Protein AF-A0A346XSB5-F1 (afdb_monomer_lite)

Radius of gyration: 17.74 Å; chains: 1; bounding box: 43×58×44 Å

Structure (mmCIF, N/CA/C/O backbone):
data_AF-A0A346XSB5-F1
#
_entry.id   AF-A0A346XSB5-F1
#
loop_
_atom_site.group_PDB
_atom_site.id
_atom_site.type_symbol
_atom_site.label_atom_id
_atom_site.label_alt_id
_atom_site.label_comp_id
_atom_site.label_asym_id
_atom_site.label_entity_id
_atom_site.label_seq_id
_atom_site.pdbx_PDB_ins_code
_atom_site.Cartn_x
_atom_site.Cartn_y
_atom_site.Cartn_z
_atom_site.occupancy
_atom_site.B_iso_or_equiv
_atom_site.auth_seq_id
_atom_site.auth_comp_id
_atom_site.auth_asym_id
_atom_site.auth_atom_id
_atom_site.pdbx_PDB_model_num
ATOM 1 N N . MET A 1 1 ? 16.378 45.466 -17.082 1.00 43.69 1 MET A N 1
ATOM 2 C CA . MET A 1 1 ? 16.020 44.170 -16.471 1.00 43.69 1 MET A CA 1
ATOM 3 C C . MET A 1 1 ? 14.585 43.861 -16.856 1.00 43.69 1 MET A C 1
ATOM 5 O O . MET A 1 1 ? 13.733 44.649 -16.467 1.00 43.69 1 MET A O 1
ATOM 9 N N . PRO A 1 2 ? 14.297 42.814 -17.643 1.00 36.00 2 PRO A N 1
ATOM 10 C CA . PRO A 1 2 ? 12.939 42.324 -17.784 1.00 36.00 2 PRO A CA 1
ATOM 11 C C . PRO A 1 2 ? 12.677 41.175 -16.807 1.00 36.00 2 PRO A C 1
ATOM 13 O O . PRO A 1 2 ? 13.535 40.325 -16.565 1.00 36.00 2 PRO A O 1
ATOM 16 N N . SER A 1 3 ? 11.483 41.234 -16.231 1.00 35.50 3 SER A N 1
ATOM 17 C CA . SER A 1 3 ? 10.928 40.331 -15.237 1.00 35.50 3 SER A CA 1
ATOM 18 C C . SER A 1 3 ? 10.610 38.940 -15.785 1.00 35.50 3 SER A C 1
ATOM 20 O O . SER A 1 3 ? 10.375 38.732 -16.971 1.00 35.50 3 SER A O 1
ATOM 22 N N . THR A 1 4 ? 10.592 38.020 -14.832 1.00 45.31 4 THR A N 1
ATOM 23 C CA . THR A 1 4 ? 10.157 36.626 -14.811 1.00 45.31 4 THR A CA 1
ATOM 24 C C . THR A 1 4 ? 8.890 36.330 -15.622 1.00 45.31 4 THR A C 1
ATOM 26 O O . THR A 1 4 ? 7.831 36.884 -15.342 1.00 45.31 4 THR A O 1
ATOM 29 N N . GLN A 1 5 ? 8.971 35.339 -16.510 1.00 35.00 5 GLN A N 1
ATOM 30 C CA . GLN A 1 5 ? 7.837 34.488 -16.873 1.00 35.00 5 GLN A CA 1
ATOM 31 C C . GLN A 1 5 ? 8.358 33.059 -17.091 1.00 35.00 5 GLN A C 1
ATOM 33 O O . GLN A 1 5 ? 9.099 32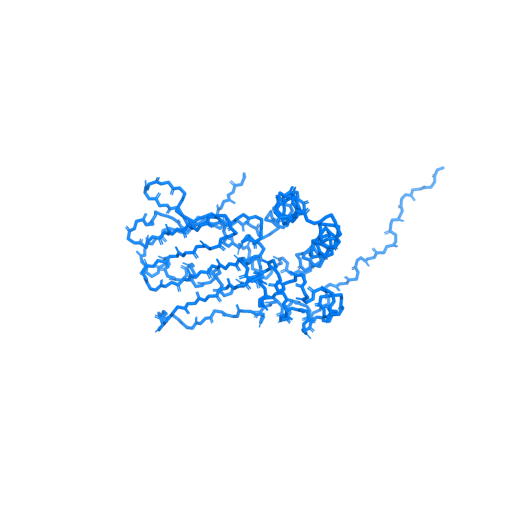.824 -18.046 1.00 35.00 5 GLN A O 1
ATOM 38 N N . PRO A 1 6 ? 8.045 32.088 -16.214 1.00 37.38 6 PRO A N 1
ATOM 39 C CA . PRO A 1 6 ? 8.121 30.690 -16.591 1.00 37.38 6 PRO A CA 1
ATOM 40 C C . PRO A 1 6 ? 6.862 30.368 -17.402 1.00 37.38 6 PRO A C 1
ATOM 42 O O . PRO A 1 6 ? 5.829 29.992 -16.852 1.00 37.38 6 PRO A O 1
ATOM 45 N N . ASP A 1 7 ? 6.943 30.546 -18.719 1.00 39.91 7 ASP A N 1
ATOM 46 C CA . ASP A 1 7 ? 5.946 30.012 -19.643 1.00 39.91 7 ASP A CA 1
ATOM 47 C C . ASP A 1 7 ? 6.124 28.497 -19.736 1.00 39.91 7 ASP A C 1
ATOM 49 O O . ASP A 1 7 ? 6.935 27.986 -20.507 1.00 39.91 7 ASP A O 1
ATOM 53 N N . SER A 1 8 ? 5.370 27.776 -18.914 1.00 34.22 8 SER A N 1
ATOM 54 C CA . SER A 1 8 ? 4.697 26.532 -19.294 1.00 34.22 8 SER A CA 1
ATOM 55 C C . SER A 1 8 ? 3.727 26.158 -18.173 1.00 34.22 8 SER A C 1
ATOM 57 O O . SER A 1 8 ? 4.185 25.893 -17.058 1.00 34.22 8 SER A O 1
ATOM 59 N N . PRO A 1 9 ? 2.405 26.098 -18.415 1.00 35.88 9 PRO A N 1
ATOM 60 C CA . PRO A 1 9 ? 1.552 25.331 -17.529 1.00 35.88 9 PRO A CA 1
ATOM 61 C C . PRO A 1 9 ? 2.055 23.889 -17.594 1.00 35.88 9 PRO A C 1
ATOM 63 O O . PRO A 1 9 ? 2.141 23.308 -18.677 1.00 35.88 9 PRO A O 1
ATOM 66 N N . LEU A 1 10 ? 2.445 23.342 -16.439 1.00 37.09 10 LEU A N 1
ATOM 67 C CA . LEU A 1 10 ? 2.568 21.901 -16.250 1.00 37.09 10 LEU A CA 1
ATOM 68 C C . LEU A 1 10 ? 1.327 21.280 -16.891 1.00 37.09 10 LEU A C 1
ATOM 70 O O . LEU A 1 10 ? 0.207 21.623 -16.504 1.00 37.09 10 LEU A O 1
ATOM 74 N N . THR A 1 11 ? 1.528 20.477 -17.935 1.00 36.75 11 THR A N 1
ATOM 75 C CA . THR A 1 11 ? 0.464 19.740 -18.614 1.00 36.75 11 THR A CA 1
ATOM 76 C C . THR A 1 11 ? -0.461 19.162 -17.544 1.00 36.75 11 THR A C 1
ATOM 78 O O . THR A 1 11 ? 0.058 18.570 -16.592 1.00 36.75 11 THR A O 1
ATOM 81 N N . PRO A 1 12 ? -1.789 19.372 -17.620 1.00 37.59 12 PRO A N 1
ATOM 82 C CA . PRO A 1 12 ? -2.680 18.861 -16.594 1.00 37.59 12 PRO A CA 1
ATOM 83 C C . PRO A 1 12 ? -2.464 17.349 -16.446 1.00 37.59 12 PRO A C 1
ATOM 85 O O . PRO A 1 12 ? -2.166 16.694 -17.451 1.00 37.59 12 PRO A O 1
ATOM 88 N N . PRO A 1 13 ? -2.601 16.808 -15.220 1.00 47.19 13 PRO A N 1
ATOM 89 C CA . PRO A 1 13 ? -2.614 15.376 -14.956 1.00 47.19 13 PRO A CA 1
ATOM 90 C C . PRO A 1 13 ? -3.312 14.629 -16.078 1.00 47.19 13 PRO A C 1
ATOM 92 O O . PRO A 1 13 ? -4.484 14.888 -16.365 1.00 47.19 13 PRO A O 1
ATOM 95 N N . ASP A 1 14 ? -2.608 13.713 -16.734 1.00 53.28 14 ASP A N 1
ATOM 96 C CA . ASP A 1 14 ? -3.259 12.831 -17.684 1.00 53.28 14 ASP A CA 1
ATOM 97 C C . ASP A 1 14 ? -4.311 12.048 -16.889 1.00 53.28 14 ASP A C 1
ATOM 99 O O . ASP A 1 14 ? -3.978 11.171 -16.093 1.00 53.28 14 ASP A O 1
ATOM 103 N N . SER A 1 15 ? -5.595 12.355 -17.092 1.00 56.41 15 SER A N 1
ATOM 104 C CA . SER A 1 15 ? -6.731 11.693 -16.423 1.00 56.41 15 SER A CA 1
ATOM 105 C C . SER A 1 15 ? -6.725 10.160 -16.571 1.00 56.41 15 SER A C 1
ATOM 107 O O . SER A 1 15 ? -7.526 9.458 -15.953 1.00 56.41 15 SER A O 1
ATOM 109 N N . SER A 1 16 ? -5.852 9.606 -17.423 1.00 64.94 16 SER A N 1
ATOM 110 C CA . SER A 1 16 ? -5.580 8.173 -17.517 1.00 64.94 16 SER A CA 1
ATOM 111 C C . SER A 1 16 ? -4.756 7.640 -16.336 1.00 64.94 16 SER A C 1
ATOM 113 O O . SER A 1 16 ? -5.080 6.569 -15.831 1.00 64.94 16 SER A O 1
ATOM 115 N N . LEU A 1 17 ? -3.754 8.376 -15.844 1.00 64.88 17 LEU A N 1
ATOM 116 C CA . LEU A 1 17 ? -2.855 7.925 -14.777 1.00 64.88 17 LEU A CA 1
ATOM 117 C C . LEU A 1 17 ? -3.551 7.892 -13.421 1.00 64.88 17 LEU A C 1
ATOM 119 O O . LEU A 1 17 ? -3.409 6.912 -12.692 1.00 64.88 17 LEU A O 1
ATOM 123 N N . GLU A 1 18 ? -4.369 8.899 -13.125 1.00 65.06 18 GLU A N 1
ATOM 124 C CA . GLU A 1 18 ? -5.225 8.918 -11.937 1.00 65.06 18 GLU A CA 1
ATOM 125 C C . GLU A 1 18 ? -6.153 7.696 -11.907 1.00 65.06 18 GLU A C 1
ATOM 127 O O . GLU A 1 18 ? -6.207 6.958 -10.921 1.00 65.06 18 GLU A O 1
ATOM 132 N N . ARG A 1 19 ? -6.814 7.407 -13.037 1.00 70.12 19 ARG A N 1
ATOM 133 C CA . ARG A 1 19 ? -7.667 6.220 -13.189 1.00 70.12 19 ARG A CA 1
ATOM 134 C C . ARG A 1 19 ? -6.883 4.916 -13.087 1.00 70.12 19 ARG A C 1
ATOM 136 O O . ARG A 1 19 ? -7.402 3.942 -12.543 1.00 70.12 19 ARG A O 1
ATOM 143 N N . ILE A 1 20 ? -5.660 4.867 -13.610 1.00 74.94 20 ILE A N 1
ATOM 144 C CA . ILE A 1 20 ? -4.786 3.696 -13.499 1.00 74.94 20 ILE A CA 1
ATOM 145 C C . ILE A 1 20 ? -4.421 3.458 -12.039 1.00 74.94 20 ILE A C 1
ATOM 147 O O . ILE A 1 20 ? -4.544 2.327 -11.579 1.00 74.94 20 ILE A O 1
ATOM 151 N N . TRP A 1 21 ? -4.014 4.501 -11.318 1.00 72.06 21 TRP A N 1
ATOM 152 C CA . TRP A 1 21 ? -3.603 4.413 -9.922 1.00 72.06 21 TRP A CA 1
ATOM 153 C C . TRP A 1 21 ? -4.770 4.040 -9.003 1.00 72.06 21 TRP A C 1
ATOM 155 O O . TRP A 1 21 ? -4.654 3.091 -8.227 1.00 72.06 21 TRP A O 1
ATOM 165 N N . ALA A 1 22 ? -5.931 4.682 -9.166 1.00 69.44 22 ALA A N 1
ATOM 166 C CA . ALA A 1 22 ? -7.141 4.361 -8.407 1.00 69.44 22 ALA A CA 1
ATOM 167 C C . ALA A 1 22 ? -7.560 2.886 -8.552 1.00 69.44 22 ALA A C 1
ATOM 169 O O . ALA A 1 22 ? -8.071 2.292 -7.606 1.00 69.44 22 ALA A O 1
ATOM 170 N N . ASN A 1 23 ? -7.294 2.284 -9.715 1.00 74.94 23 ASN A N 1
ATOM 171 C CA . ASN A 1 23 ? -7.629 0.893 -10.026 1.00 74.94 23 ASN A CA 1
ATOM 172 C C . ASN A 1 23 ? -6.418 -0.053 -9.998 1.00 74.94 23 ASN A C 1
ATOM 174 O O . ASN A 1 23 ? -6.521 -1.185 -10.485 1.00 74.94 23 ASN A O 1
ATOM 178 N N . LEU A 1 24 ? -5.261 0.398 -9.506 1.00 80.94 24 LEU A N 1
ATOM 179 C CA . LEU A 1 24 ? -4.026 -0.386 -9.559 1.00 80.94 24 LEU A CA 1
ATOM 180 C C . LEU A 1 24 ? -4.107 -1.589 -8.618 1.00 80.94 24 LEU A C 1
ATOM 182 O O . LEU A 1 24 ? -3.696 -2.691 -8.965 1.00 80.94 24 LEU A O 1
ATOM 186 N N . HIS A 1 25 ? -4.663 -1.373 -7.428 1.00 85.50 25 HIS A N 1
ATOM 187 C CA . HIS A 1 25 ? -4.805 -2.403 -6.408 1.00 85.50 25 HIS A CA 1
ATOM 188 C C . HIS A 1 25 ? -5.987 -2.058 -5.488 1.00 85.50 25 HIS A C 1
ATOM 190 O O . HIS A 1 25 ? -5.782 -1.471 -4.420 1.00 85.50 25 HIS A O 1
ATOM 196 N N . PRO A 1 26 ? -7.229 -2.314 -5.945 1.00 84.81 26 PRO A N 1
ATOM 197 C CA . PRO A 1 26 ? -8.442 -1.945 -5.217 1.00 84.81 26 PRO A CA 1
ATOM 198 C C . PRO A 1 26 ? -8.593 -2.751 -3.922 1.00 84.81 26 PRO A C 1
ATOM 200 O O . PRO A 1 26 ? -8.076 -3.866 -3.812 1.00 84.81 26 PRO A O 1
ATOM 203 N N . ALA A 1 27 ? -9.307 -2.196 -2.940 1.00 85.19 27 ALA A N 1
ATOM 204 C CA . ALA A 1 27 ? -9.639 -2.932 -1.727 1.00 85.19 27 ALA A CA 1
ATOM 205 C C . ALA A 1 27 ? -10.611 -4.090 -2.029 1.00 85.19 27 ALA A C 1
ATOM 207 O O . ALA A 1 27 ? -11.561 -3.906 -2.796 1.00 85.19 27 ALA A O 1
ATOM 208 N N . PRO A 1 28 ? -10.424 -5.274 -1.422 1.00 87.31 28 PRO A N 1
ATOM 209 C CA . PRO A 1 28 ? -11.466 -6.284 -1.333 1.00 87.31 28 PRO A CA 1
ATOM 210 C C . PRO A 1 28 ? -12.643 -5.778 -0.493 1.00 87.31 28 PRO A C 1
ATOM 212 O O . PRO A 1 28 ? -12.531 -4.812 0.266 1.00 87.31 28 PRO A O 1
ATOM 215 N N . ALA A 1 29 ? -13.770 -6.481 -0.595 1.00 86.75 29 ALA A N 1
ATOM 216 C CA . ALA A 1 29 ? -14.869 -6.299 0.340 1.00 86.75 29 ALA A CA 1
ATOM 217 C C . ALA A 1 29 ? -14.432 -6.660 1.773 1.00 86.75 29 ALA A C 1
ATOM 219 O O . ALA A 1 29 ? -13.560 -7.506 1.974 1.00 86.75 29 ALA A O 1
ATOM 220 N N . LEU A 1 30 ? -15.054 -6.005 2.756 1.00 84.56 30 LEU A N 1
ATOM 221 C CA . LEU A 1 30 ? -14.873 -6.299 4.177 1.00 84.56 30 LEU A CA 1
ATOM 222 C C . LEU A 1 30 ? -16.121 -7.009 4.738 1.00 84.56 30 LEU A C 1
ATOM 224 O O . LEU A 1 30 ? -17.231 -6.663 4.322 1.00 84.56 30 LEU A O 1
ATOM 228 N N . PRO A 1 31 ? -15.994 -7.916 5.730 1.00 83.44 31 PRO A N 1
ATOM 229 C CA . PRO A 1 31 ? -14.744 -8.405 6.328 1.00 83.44 31 PRO A CA 1
ATOM 230 C C . PRO A 1 31 ? -13.870 -9.157 5.325 1.00 83.44 31 PRO A C 1
ATOM 232 O O . PRO A 1 31 ? -14.364 -9.674 4.330 1.00 83.44 31 PRO A O 1
ATOM 235 N N . LEU A 1 32 ? -12.569 -9.212 5.595 1.00 84.06 32 LEU A N 1
ATOM 236 C CA . LEU A 1 32 ? -11.657 -10.008 4.783 1.00 84.06 32 LEU A CA 1
ATOM 237 C C . LEU A 1 32 ? -12.004 -11.505 4.875 1.00 84.06 32 LEU A C 1
ATOM 239 O O . LEU A 1 32 ? -11.854 -12.110 5.934 1.00 84.06 32 LEU A O 1
ATOM 243 N N . ASP A 1 33 ? -12.364 -12.117 3.746 1.00 81.75 33 ASP A N 1
ATOM 244 C CA . ASP A 1 33 ? -12.544 -13.578 3.623 1.00 81.75 33 ASP A CA 1
ATOM 245 C C . ASP A 1 33 ? -11.205 -14.341 3.546 1.00 81.75 33 ASP A C 1
ATOM 247 O O . ASP A 1 33 ? -11.147 -15.571 3.574 1.00 81.75 33 ASP A O 1
ATOM 251 N N . GLY A 1 34 ? -10.099 -13.608 3.424 1.00 85.44 34 GLY A N 1
ATOM 252 C CA . GLY A 1 34 ? -8.755 -14.142 3.293 1.00 85.44 34 GLY A CA 1
ATOM 253 C C . GLY A 1 34 ? -7.701 -13.035 3.296 1.00 85.44 34 GLY A C 1
ATOM 254 O O . GLY A 1 34 ? -8.028 -11.851 3.382 1.00 85.44 34 GLY A O 1
ATOM 255 N N . PRO A 1 35 ? -6.414 -13.394 3.211 1.00 91.31 35 PRO A N 1
ATOM 256 C CA . PRO A 1 35 ? -5.340 -12.417 3.272 1.00 91.31 35 PRO A CA 1
ATOM 257 C C . PRO A 1 35 ? -5.327 -11.468 2.080 1.00 91.31 35 PRO A C 1
ATOM 259 O O . PRO A 1 35 ? -5.266 -11.901 0.929 1.00 91.31 35 PRO A O 1
ATOM 262 N N . PHE A 1 36 ? -5.235 -10.174 2.364 1.00 94.19 36 PHE A N 1
ATOM 263 C CA . PHE A 1 36 ? -4.931 -9.158 1.367 1.00 94.19 36 PHE A CA 1
ATOM 264 C C . PHE A 1 36 ? -3.426 -8.875 1.348 1.00 94.19 36 PHE A C 1
ATOM 266 O O . PHE A 1 36 ? -2.830 -8.601 2.389 1.00 94.19 36 PHE A O 1
ATOM 273 N N . VAL A 1 37 ? -2.782 -8.944 0.180 1.00 95.25 37 VAL A N 1
ATOM 274 C CA . VAL A 1 37 ? -1.327 -8.750 0.054 1.00 95.25 37 VAL A CA 1
ATOM 275 C C . VAL A 1 37 ? -1.019 -7.680 -0.983 1.00 95.25 37 VAL A C 1
ATOM 277 O O . VAL A 1 37 ? -1.254 -7.875 -2.168 1.00 95.25 37 VAL A O 1
ATOM 280 N N . ALA A 1 38 ? -0.406 -6.585 -0.544 1.00 94.00 38 ALA A N 1
ATOM 281 C CA . ALA A 1 38 ? 0.160 -5.561 -1.412 1.00 94.00 38 ALA A CA 1
ATOM 282 C C . ALA A 1 38 ? 1.672 -5.789 -1.554 1.00 94.00 38 ALA A C 1
ATOM 284 O O . ALA A 1 38 ? 2.425 -5.638 -0.591 1.00 94.00 38 ALA A O 1
ATOM 285 N N . GLY A 1 39 ? 2.130 -6.176 -2.746 1.00 92.38 39 GLY A N 1
ATOM 286 C CA . GLY A 1 39 ? 3.548 -6.393 -3.050 1.00 92.38 39 GLY A CA 1
ATOM 287 C C . GLY A 1 39 ? 4.109 -5.307 -3.962 1.00 92.38 39 GLY A C 1
ATOM 288 O O . GLY A 1 39 ? 3.508 -5.004 -4.990 1.00 92.38 39 GLY A O 1
ATOM 289 N N . LEU A 1 40 ? 5.290 -4.765 -3.648 1.00 87.56 40 LEU A N 1
ATOM 290 C CA . LEU A 1 40 ? 5.881 -3.685 -4.446 1.00 87.56 40 LEU A CA 1
ATOM 291 C C . LEU A 1 40 ? 6.164 -4.121 -5.889 1.00 87.56 40 LEU A C 1
ATOM 293 O O . LEU A 1 40 ? 5.865 -3.391 -6.826 1.00 87.56 40 LEU A O 1
ATOM 297 N N . GLY A 1 41 ? 6.739 -5.312 -6.075 1.00 86.19 41 GLY A N 1
ATOM 298 C CA . GLY A 1 41 ? 7.048 -5.851 -7.403 1.00 86.19 41 GLY A CA 1
ATOM 299 C C . GLY A 1 41 ? 5.819 -5.930 -8.322 1.00 86.19 41 GLY A C 1
ATOM 300 O O . GLY A 1 41 ? 5.834 -5.307 -9.384 1.00 86.19 41 GLY A O 1
ATOM 301 N N . PRO A 1 42 ? 4.747 -6.633 -7.907 1.00 89.50 42 PRO A N 1
ATOM 302 C CA . PRO A 1 42 ? 3.490 -6.698 -8.652 1.00 89.50 42 PRO A CA 1
ATOM 303 C C . PRO A 1 42 ? 2.861 -5.332 -8.947 1.00 89.50 42 PRO A C 1
ATOM 305 O O . PRO A 1 42 ? 2.438 -5.101 -10.077 1.00 89.50 42 PRO A O 1
ATOM 308 N N . LEU A 1 43 ? 2.849 -4.412 -7.972 1.00 88.44 43 LEU A N 1
ATOM 309 C CA . LEU A 1 43 ? 2.304 -3.060 -8.156 1.00 88.44 43 LEU A CA 1
ATOM 310 C C . LEU A 1 43 ? 3.066 -2.281 -9.232 1.00 88.44 43 LEU A C 1
ATOM 312 O O . LEU A 1 43 ? 2.460 -1.628 -10.077 1.00 88.44 43 LEU A O 1
ATOM 316 N N . LEU A 1 44 ? 4.397 -2.372 -9.231 1.00 82.06 44 LEU A N 1
ATOM 317 C CA . LEU A 1 44 ? 5.232 -1.699 -10.224 1.00 82.06 44 LEU A CA 1
ATOM 318 C C . LEU A 1 44 ? 5.126 -2.322 -11.616 1.00 82.06 44 LEU A C 1
ATOM 320 O O . LEU A 1 44 ? 5.175 -1.590 -12.605 1.00 82.06 44 LEU A O 1
ATOM 324 N N . ASP A 1 45 ? 4.982 -3.645 -11.712 1.00 83.62 45 ASP A N 1
ATOM 325 C CA . ASP A 1 45 ? 4.752 -4.296 -13.004 1.00 83.62 45 ASP A CA 1
ATOM 326 C C . ASP A 1 45 ? 3.371 -3.944 -13.573 1.00 83.62 45 ASP A C 1
ATOM 328 O O . ASP A 1 45 ? 3.275 -3.610 -14.753 1.00 83.62 45 ASP A O 1
ATOM 332 N N . ASP A 1 46 ? 2.314 -3.940 -12.752 1.00 84.81 46 ASP A N 1
ATOM 333 C CA . ASP A 1 46 ? 0.973 -3.552 -13.205 1.00 84.81 46 ASP A CA 1
ATOM 334 C C . ASP A 1 46 ? 0.917 -2.075 -13.610 1.00 84.81 46 ASP A C 1
ATOM 336 O O . ASP A 1 46 ? 0.389 -1.749 -14.675 1.00 84.81 46 ASP A O 1
ATOM 340 N N . LEU A 1 47 ? 1.573 -1.195 -12.846 1.00 80.50 47 LEU A N 1
ATOM 341 C CA . LEU A 1 47 ? 1.711 0.212 -13.210 1.00 80.50 47 LEU A CA 1
ATOM 342 C C . LEU A 1 47 ? 2.456 0.350 -14.541 1.00 80.50 47 LEU A C 1
ATOM 344 O O . LEU A 1 47 ? 1.985 1.040 -15.438 1.00 80.50 47 LEU A O 1
ATOM 348 N N . GLY A 1 48 ? 3.574 -0.359 -14.722 1.00 76.12 48 GLY A N 1
ATOM 349 C CA . GLY A 1 48 ? 4.330 -0.355 -15.976 1.00 76.12 48 GLY A CA 1
ATOM 350 C C . GLY A 1 48 ? 3.576 -0.963 -17.164 1.00 76.12 48 GLY A C 1
ATOM 351 O O . GLY A 1 48 ? 3.802 -0.566 -18.307 1.00 76.12 48 GLY A O 1
ATOM 352 N N . ARG A 1 49 ? 2.665 -1.918 -16.943 1.00 81.31 49 ARG A N 1
ATOM 353 C CA . ARG A 1 49 ? 1.782 -2.458 -17.990 1.00 81.31 49 ARG A CA 1
ATOM 354 C C . ARG A 1 49 ? 0.704 -1.463 -18.407 1.00 81.31 49 ARG A C 1
ATOM 356 O O . ARG A 1 49 ? 0.423 -1.385 -19.597 1.00 81.31 49 ARG A O 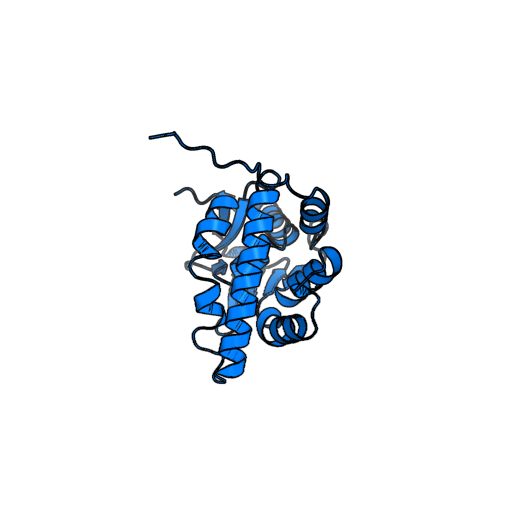1
ATOM 363 N N . ARG A 1 50 ? 0.132 -0.715 -17.461 1.00 79.44 50 ARG A N 1
ATOM 364 C CA . ARG A 1 50 ? -0.991 0.201 -17.715 1.00 79.44 50 ARG A CA 1
ATOM 365 C C . ARG A 1 50 ? -0.552 1.600 -18.155 1.00 79.44 50 ARG A C 1
ATOM 367 O O . ARG A 1 50 ? -1.138 2.145 -19.079 1.00 79.44 50 ARG A O 1
ATOM 374 N N . ALA A 1 51 ? 0.480 2.156 -17.525 1.00 70.75 51 ALA A N 1
ATOM 375 C CA . ALA A 1 51 ? 1.030 3.477 -17.845 1.00 70.75 51 ALA A CA 1
ATOM 376 C C . ALA A 1 51 ? 2.099 3.434 -18.956 1.00 70.75 51 ALA A C 1
ATOM 378 O O . ALA A 1 51 ? 2.430 4.457 -19.548 1.00 70.75 51 ALA A O 1
ATOM 379 N N . GLY A 1 52 ? 2.654 2.252 -19.254 1.00 67.69 52 GLY A N 1
ATOM 380 C CA . GLY A 1 52 ? 3.706 2.087 -20.256 1.00 67.69 52 GLY A CA 1
ATOM 381 C C . GLY A 1 52 ? 5.061 2.676 -19.835 1.00 67.69 52 GLY A C 1
ATOM 382 O O . GLY A 1 52 ? 5.394 2.798 -18.655 1.00 67.69 52 GLY A O 1
ATOM 383 N N . GLY A 1 53 ? 5.899 2.995 -20.824 1.00 64.81 53 GLY A N 1
ATOM 384 C CA . GLY A 1 53 ? 7.190 3.651 -20.604 1.00 64.81 53 GLY A CA 1
ATOM 385 C C . GLY A 1 53 ? 8.284 2.754 -20.006 1.00 64.81 53 GLY A C 1
ATOM 386 O O . GLY A 1 53 ? 8.349 1.545 -20.232 1.00 64.81 53 GLY A O 1
ATOM 387 N N . VAL A 1 54 ? 9.210 3.368 -19.262 1.00 59.72 54 VAL A N 1
ATOM 388 C CA . VAL A 1 54 ? 10.465 2.731 -18.811 1.00 59.72 54 VAL A CA 1
ATOM 389 C C . VAL A 1 54 ? 10.224 1.541 -17.873 1.00 59.72 54 VAL A C 1
ATOM 391 O O . VAL A 1 54 ? 11.003 0.586 -17.908 1.00 59.72 54 VAL A O 1
ATOM 394 N N . LEU A 1 55 ? 9.138 1.554 -17.089 1.00 63.69 55 LEU A N 1
ATOM 395 C CA . LEU A 1 55 ? 8.763 0.456 -16.186 1.00 63.69 55 LEU A CA 1
ATOM 396 C C . LEU A 1 55 ? 8.356 -0.822 -16.941 1.00 63.69 55 LEU A C 1
ATOM 398 O O . LEU A 1 55 ? 8.530 -1.920 -16.417 1.00 63.69 55 LEU A O 1
ATOM 402 N N . HIS A 1 56 ? 7.918 -0.704 -18.199 1.00 69.12 56 HIS A N 1
ATOM 403 C CA . HIS A 1 56 ? 7.593 -1.844 -19.062 1.00 69.12 56 HIS A CA 1
ATOM 404 C C . HIS A 1 56 ? 8.833 -2.515 -19.682 1.00 69.12 56 HIS A C 1
ATOM 406 O O . HIS A 1 56 ? 8.755 -3.614 -20.235 1.00 69.12 56 HIS A O 1
ATOM 412 N N . GLY A 1 57 ? 9.998 -1.862 -19.617 1.00 72.19 57 GLY A N 1
ATOM 413 C CA . GLY A 1 57 ? 11.209 -2.331 -20.280 1.00 72.19 57 GLY A CA 1
ATOM 414 C C . GLY A 1 57 ? 11.791 -3.614 -19.658 1.00 72.19 57 GLY A C 1
ATOM 415 O O . GLY A 1 57 ? 11.768 -3.788 -18.436 1.00 72.19 57 GLY A O 1
ATOM 416 N N . PRO A 1 58 ? 12.441 -4.491 -20.450 1.00 76.19 58 PRO A N 1
ATOM 417 C CA . PRO A 1 58 ? 12.985 -5.771 -19.972 1.00 76.19 58 PRO A CA 1
ATOM 418 C C . PRO A 1 58 ? 14.110 -5.632 -18.931 1.00 76.19 58 PRO A C 1
ATOM 420 O O . PRO A 1 58 ? 14.433 -6.588 -18.222 1.00 76.19 58 PRO A O 1
ATOM 423 N N . ARG A 1 59 ? 14.740 -4.454 -18.835 1.00 70.25 59 ARG A N 1
ATOM 424 C CA . ARG A 1 59 ? 15.718 -4.136 -17.780 1.00 70.25 59 ARG A CA 1
ATOM 425 C C . ARG A 1 59 ? 15.031 -3.715 -16.480 1.00 70.25 59 ARG A C 1
ATOM 427 O O . ARG A 1 59 ? 15.427 -4.196 -15.424 1.00 70.25 59 ARG A O 1
ATOM 434 N N . ALA A 1 60 ? 13.992 -2.883 -16.561 1.00 69.31 60 ALA A N 1
ATOM 435 C CA . ALA A 1 60 ? 13.217 -2.459 -15.398 1.00 69.31 60 ALA A CA 1
ATOM 436 C C . ALA A 1 60 ? 12.514 -3.653 -14.745 1.00 69.31 60 ALA A C 1
ATOM 438 O O . ALA A 1 60 ? 12.690 -3.868 -13.551 1.00 69.31 60 ALA A O 1
ATOM 439 N N . ARG A 1 61 ? 11.859 -4.514 -15.535 1.00 76.50 61 ARG A N 1
ATOM 440 C CA . ARG A 1 61 ? 11.232 -5.752 -15.038 1.00 76.50 61 ARG A CA 1
ATOM 441 C C . ARG A 1 61 ? 12.190 -6.662 -14.277 1.00 76.50 61 ARG A C 1
ATOM 443 O O . ARG A 1 61 ? 11.829 -7.197 -13.235 1.00 76.50 61 ARG A O 1
ATOM 450 N N . ARG A 1 62 ? 13.433 -6.811 -14.750 1.00 74.25 62 ARG A N 1
ATOM 451 C CA . ARG A 1 62 ? 14.457 -7.601 -14.043 1.00 74.25 62 ARG A CA 1
ATOM 452 C C . ARG A 1 62 ? 14.810 -7.008 -12.681 1.00 74.25 62 ARG A C 1
ATOM 454 O O . ARG A 1 62 ? 14.935 -7.751 -11.714 1.00 74.25 62 ARG A O 1
ATOM 461 N N . VAL A 1 63 ? 14.943 -5.686 -12.590 1.00 69.81 63 VAL A N 1
ATOM 462 C CA . VAL A 1 63 ? 15.233 -5.002 -11.319 1.00 69.81 63 VAL A CA 1
ATOM 463 C C . VAL A 1 63 ? 14.030 -5.049 -10.377 1.00 69.81 63 VAL A C 1
ATOM 465 O O . VAL A 1 63 ? 14.196 -5.374 -9.203 1.00 69.81 63 VAL A O 1
ATOM 468 N N . ILE A 1 64 ? 12.823 -4.799 -10.889 1.00 74.38 64 ILE A N 1
ATOM 469 C CA . ILE A 1 64 ? 11.567 -4.917 -10.137 1.00 74.38 64 ILE A CA 1
ATOM 470 C C . ILE A 1 64 ? 11.422 -6.340 -9.585 1.00 74.38 64 ILE A C 1
ATOM 472 O O . ILE A 1 64 ? 11.172 -6.509 -8.396 1.00 74.38 64 ILE A O 1
ATOM 476 N N . GLY A 1 65 ? 11.676 -7.368 -10.397 1.00 76.50 65 GLY A N 1
ATOM 477 C CA . GLY A 1 65 ? 11.652 -8.758 -9.944 1.00 76.50 65 GLY A CA 1
ATOM 478 C C . GLY A 1 65 ? 12.720 -9.072 -8.891 1.00 76.50 65 GLY A C 1
ATOM 479 O O . GLY A 1 65 ? 12.442 -9.771 -7.920 1.00 76.50 65 GLY A O 1
ATOM 480 N N . ALA A 1 66 ? 13.933 -8.532 -9.036 1.00 72.50 66 ALA A N 1
ATOM 481 C CA . ALA A 1 66 ? 15.030 -8.785 -8.100 1.00 72.50 66 ALA A CA 1
ATOM 482 C C . ALA A 1 66 ? 14.841 -8.098 -6.735 1.00 72.50 66 ALA A C 1
ATOM 484 O O . ALA A 1 66 ? 15.241 -8.651 -5.704 1.00 72.50 66 ALA A O 1
ATOM 485 N N . VAL A 1 67 ? 14.258 -6.895 -6.733 1.00 73.56 67 VAL A N 1
ATOM 486 C CA . VAL A 1 67 ? 14.185 -6.014 -5.559 1.00 73.56 67 VAL A CA 1
ATOM 487 C C . VAL A 1 67 ? 12.753 -5.861 -5.051 1.00 73.56 67 VAL A C 1
ATOM 489 O O . VAL A 1 67 ? 12.499 -6.099 -3.875 1.00 73.56 67 VAL A O 1
ATOM 492 N N . GLY A 1 68 ? 11.804 -5.521 -5.923 1.00 78.19 68 GLY A N 1
ATOM 493 C CA . GLY A 1 68 ? 10.402 -5.270 -5.576 1.00 78.19 68 GLY A CA 1
ATOM 494 C C . GLY A 1 68 ? 9.689 -6.485 -4.982 1.00 78.19 68 GLY A C 1
ATOM 495 O O . GLY A 1 68 ? 8.943 -6.336 -4.020 1.00 78.19 68 GLY A O 1
ATOM 496 N N . ASN A 1 69 ? 9.983 -7.699 -5.455 1.00 83.56 69 ASN A N 1
ATOM 497 C CA . ASN A 1 69 ? 9.387 -8.933 -4.914 1.00 83.56 69 ASN A CA 1
ATOM 498 C C . ASN A 1 69 ? 9.804 -9.247 -3.466 1.00 83.56 69 ASN A C 1
ATOM 500 O O . ASN A 1 69 ? 9.259 -10.156 -2.845 1.00 83.56 69 ASN A O 1
ATOM 504 N N . ARG A 1 70 ? 10.775 -8.512 -2.912 1.00 84.56 70 ARG A N 1
ATOM 505 C CA . ARG A 1 70 ? 11.203 -8.662 -1.516 1.00 84.56 70 ARG A CA 1
ATOM 506 C C . ARG A 1 70 ? 10.398 -7.802 -0.546 1.00 84.56 70 ARG A C 1
ATOM 508 O O . ARG A 1 70 ? 10.574 -7.956 0.659 1.00 84.56 70 ARG A O 1
ATOM 515 N N . TYR A 1 71 ? 9.552 -6.910 -1.060 1.00 88.19 71 TYR A N 1
ATOM 516 C CA . TYR A 1 71 ? 8.767 -5.976 -0.266 1.00 88.19 71 TYR A CA 1
ATOM 51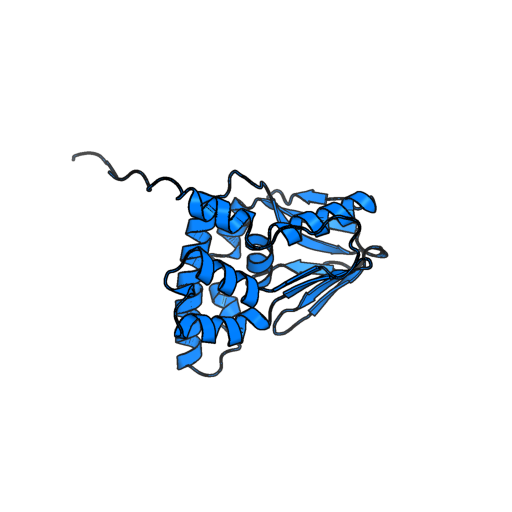7 C C . TYR A 1 71 ? 7.280 -6.261 -0.417 1.00 88.19 71 TYR A C 1
ATOM 519 O O . TYR A 1 71 ? 6.742 -6.253 -1.525 1.00 88.19 71 TYR A O 1
ATOM 527 N N . SER A 1 72 ? 6.615 -6.513 0.705 1.00 94.44 72 SER A N 1
ATOM 528 C CA . SER A 1 72 ? 5.165 -6.701 0.732 1.00 94.44 72 SER A CA 1
ATOM 529 C C . SER A 1 72 ? 4.577 -6.332 2.086 1.00 94.44 72 SER A C 1
ATOM 531 O O . SER A 1 72 ? 5.258 -6.416 3.110 1.00 94.44 72 SER A O 1
ATOM 533 N N . VAL A 1 73 ? 3.309 -5.942 2.077 1.00 95.81 73 VAL A N 1
ATOM 534 C CA . VAL A 1 73 ? 2.471 -5.806 3.264 1.00 95.81 73 VAL A CA 1
ATOM 535 C C . VAL A 1 73 ? 1.306 -6.770 3.115 1.00 95.81 73 VAL A C 1
ATOM 537 O O . VAL A 1 73 ? 0.661 -6.819 2.070 1.00 95.81 73 VAL A O 1
ATOM 540 N N . ARG A 1 74 ? 1.065 -7.558 4.153 1.00 96.12 74 ARG A N 1
ATOM 541 C CA . ARG A 1 74 ? -0.022 -8.521 4.240 1.00 96.12 74 ARG A CA 1
ATOM 542 C C . ARG A 1 74 ? -0.955 -8.105 5.364 1.00 96.12 74 ARG A C 1
ATOM 544 O O . ARG A 1 74 ? -0.495 -7.834 6.469 1.00 96.12 74 ARG A O 1
ATOM 551 N N . VAL A 1 75 ? -2.245 -8.090 5.076 1.00 95.56 75 VAL A N 1
ATOM 552 C CA . VAL A 1 75 ? -3.306 -7.873 6.051 1.00 95.56 75 VAL A CA 1
ATOM 553 C C . VAL A 1 75 ? -4.113 -9.155 6.133 1.00 95.56 75 VAL A C 1
ATOM 555 O O . VAL A 1 75 ? -4.694 -9.605 5.148 1.00 95.56 75 VAL A O 1
ATOM 558 N N . ASP A 1 76 ? -4.070 -9.773 7.302 1.00 91.75 76 ASP A N 1
ATOM 559 C CA . ASP A 1 76 ? -4.879 -10.921 7.678 1.00 91.75 76 ASP A CA 1
ATOM 560 C C . ASP A 1 76 ? -6.007 -10.443 8.616 1.00 91.75 76 ASP A C 1
ATOM 562 O O . ASP A 1 76 ? -5.877 -9.387 9.251 1.00 91.75 76 ASP A O 1
ATOM 566 N N . PRO A 1 77 ? -7.061 -11.255 8.807 1.00 88.00 77 PRO A N 1
ATOM 567 C CA . PRO A 1 77 ? -8.064 -11.000 9.835 1.00 88.00 77 PRO A CA 1
ATOM 568 C C . PRO A 1 77 ? -7.480 -10.827 11.241 1.00 88.00 77 PRO A C 1
ATOM 570 O O . PRO A 1 77 ? -8.096 -10.163 12.052 1.00 88.00 77 PRO A O 1
ATOM 573 N N . ASP A 1 78 ? -6.293 -11.353 11.552 1.00 91.44 78 ASP A N 1
ATOM 574 C CA . ASP A 1 78 ? -5.741 -11.294 12.919 1.00 91.44 78 ASP A CA 1
ATOM 575 C C . ASP A 1 78 ? -4.541 -10.347 13.073 1.00 91.44 78 ASP A C 1
ATOM 577 O O . ASP A 1 78 ? -4.097 -10.068 14.191 1.00 91.44 78 ASP A O 1
ATOM 581 N N . ARG A 1 79 ? -3.968 -9.863 11.964 1.00 94.25 79 ARG A N 1
ATOM 582 C CA . ARG A 1 79 ? -2.710 -9.106 11.990 1.00 94.25 79 ARG A CA 1
ATOM 583 C C . ARG A 1 79 ? -2.426 -8.334 10.708 1.00 94.25 79 ARG A C 1
ATOM 585 O O . ARG A 1 79 ? -2.840 -8.718 9.618 1.00 94.25 79 ARG A O 1
ATOM 592 N N . VAL A 1 80 ? -1.559 -7.340 10.834 1.00 95.69 80 VAL A N 1
ATOM 593 C CA . VAL A 1 80 ? -0.835 -6.703 9.733 1.00 95.69 80 VAL A CA 1
ATOM 594 C C . VAL A 1 80 ? 0.627 -7.131 9.796 1.00 95.69 80 VAL A C 1
ATOM 596 O O . VAL A 1 80 ? 1.257 -7.105 10.851 1.00 95.69 80 VAL A O 1
ATOM 599 N N . GLN A 1 81 ? 1.199 -7.514 8.662 1.00 96.25 81 GLN A N 1
ATOM 600 C CA . GLN A 1 81 ? 2.605 -7.884 8.544 1.00 96.25 81 GLN A CA 1
ATOM 601 C C . GLN A 1 81 ? 3.265 -7.095 7.428 1.00 96.25 81 GLN A C 1
ATOM 603 O O . GLN A 1 81 ? 2.735 -7.012 6.324 1.00 96.25 81 GLN A O 1
ATOM 608 N N . SER A 1 82 ? 4.461 -6.576 7.676 1.00 93.81 82 SER A N 1
ATOM 609 C CA . SER A 1 82 ? 5.320 -6.069 6.613 1.00 93.81 82 SER A CA 1
ATOM 610 C C . SER A 1 82 ? 6.550 -6.950 6.468 1.00 93.81 82 SER A C 1
ATOM 612 O O . SER A 1 82 ? 7.145 -7.418 7.440 1.00 93.81 82 SER A O 1
ATOM 614 N N . ARG A 1 83 ? 6.940 -7.193 5.223 1.00 92.94 83 ARG A N 1
ATOM 615 C CA . ARG A 1 83 ? 8.145 -7.925 4.859 1.00 92.94 83 ARG A CA 1
ATOM 616 C C . ARG A 1 83 ? 9.034 -6.992 4.063 1.00 92.94 83 ARG A C 1
ATOM 618 O O . ARG A 1 83 ? 8.678 -6.610 2.954 1.00 92.94 83 ARG A O 1
ATOM 625 N N . GLY A 1 84 ? 10.178 -6.633 4.631 1.00 84.44 84 GLY A N 1
ATOM 626 C CA . GLY A 1 84 ? 11.286 -6.030 3.902 1.00 84.44 84 GLY A CA 1
ATOM 627 C C . GLY A 1 84 ? 12.392 -7.045 3.616 1.00 84.44 84 GLY A C 1
ATOM 628 O O . GLY A 1 84 ? 12.277 -8.230 3.920 1.00 84.44 84 GLY A O 1
ATOM 629 N N . ILE A 1 85 ? 13.509 -6.561 3.065 1.00 75.00 85 ILE A N 1
ATOM 630 C CA . ILE A 1 85 ? 14.683 -7.402 2.772 1.00 75.00 85 ILE A CA 1
ATOM 631 C C . ILE A 1 85 ? 15.331 -7.953 4.048 1.00 75.00 85 ILE A C 1
ATOM 633 O O . ILE A 1 85 ? 15.737 -9.109 4.073 1.00 75.00 85 ILE A O 1
ATOM 637 N N . ILE A 1 86 ? 15.477 -7.107 5.071 1.00 70.12 86 ILE A N 1
ATOM 638 C CA . ILE A 1 86 ? 16.262 -7.422 6.277 1.00 70.12 86 ILE A CA 1
ATOM 639 C C . ILE A 1 86 ? 15.355 -7.864 7.421 1.00 70.12 86 ILE A C 1
ATOM 641 O O . ILE A 1 86 ? 15.708 -8.746 8.195 1.00 70.12 86 ILE A O 1
ATOM 645 N N . ARG A 1 87 ? 14.214 -7.191 7.569 1.00 78.50 87 ARG A N 1
ATOM 646 C CA . ARG A 1 87 ? 13.322 -7.357 8.709 1.00 78.50 87 ARG A CA 1
ATOM 647 C C . ARG A 1 87 ? 11.898 -7.537 8.229 1.00 78.50 87 ARG A C 1
ATOM 649 O O . ARG A 1 87 ? 11.468 -6.907 7.260 1.00 78.50 87 ARG A O 1
ATOM 656 N N . SER A 1 88 ? 11.191 -8.392 8.945 1.00 89.94 88 SER A N 1
ATOM 657 C CA . SER A 1 88 ? 9.743 -8.470 8.930 1.00 89.94 88 SER A CA 1
ATOM 658 C C . SER A 1 88 ? 9.212 -7.890 10.228 1.00 89.94 88 SER A C 1
ATOM 660 O O . SER A 1 88 ? 9.795 -8.107 11.289 1.00 89.94 88 SER A O 1
ATOM 662 N N . HIS A 1 89 ? 8.099 -7.189 10.131 1.00 92.88 89 HIS A N 1
ATOM 663 C CA . HIS A 1 89 ? 7.389 -6.620 11.260 1.00 92.88 89 HIS A CA 1
ATOM 664 C C . HIS A 1 89 ? 5.971 -7.182 11.280 1.00 92.88 89 HIS A C 1
ATOM 666 O O . HIS A 1 89 ? 5.417 -7.532 10.237 1.00 92.88 89 HIS A O 1
ATOM 672 N N . THR A 1 90 ? 5.402 -7.341 12.467 1.00 95.12 90 THR A N 1
ATOM 673 C CA . THR A 1 90 ? 4.053 -7.876 12.655 1.00 95.12 90 THR A CA 1
ATOM 674 C C . THR A 1 90 ? 3.377 -7.083 13.757 1.00 95.12 90 THR A C 1
ATOM 676 O O . THR A 1 90 ? 3.945 -6.926 14.831 1.00 95.12 90 THR A O 1
ATOM 679 N N . ALA A 1 91 ? 2.160 -6.632 13.487 1.00 95.88 91 ALA A N 1
ATOM 680 C CA . ALA A 1 91 ? 1.245 -6.061 14.457 1.00 95.88 91 ALA A CA 1
ATOM 681 C C . ALA A 1 91 ? 0.003 -6.952 14.492 1.00 95.88 91 ALA A C 1
ATOM 683 O O . ALA A 1 91 ? -0.657 -7.125 13.467 1.00 95.88 91 ALA A O 1
ATOM 684 N N . ARG A 1 92 ? -0.293 -7.564 15.639 1.00 95.88 92 ARG A N 1
ATOM 685 C CA . ARG A 1 92 ? -1.575 -8.251 15.835 1.00 95.88 92 ARG A CA 1
ATOM 686 C C . ARG A 1 92 ? -2.630 -7.201 16.127 1.00 95.88 92 ARG A C 1
ATOM 688 O O . ARG A 1 92 ? -2.333 -6.227 16.816 1.00 95.88 92 ARG A O 1
ATOM 695 N N . TRP A 1 93 ? -3.843 -7.397 15.628 1.00 95.00 93 TRP A N 1
ATOM 696 C CA . TRP A 1 93 ? -4.912 -6.431 15.872 1.00 95.00 93 TRP A CA 1
ATOM 697 C C . TRP A 1 93 ? -5.221 -6.273 17.363 1.00 95.00 93 TRP A C 1
ATOM 699 O O . TRP A 1 93 ? -5.435 -5.152 17.804 1.00 95.00 93 TRP A O 1
ATOM 709 N N . ASP A 1 94 ? -5.143 -7.359 18.134 1.00 94.94 94 ASP A N 1
ATOM 710 C CA . ASP A 1 94 ? -5.387 -7.353 19.586 1.00 94.94 94 ASP A CA 1
ATOM 711 C C . ASP A 1 94 ? -4.376 -6.494 20.367 1.00 94.94 94 ASP A C 1
ATOM 713 O O . ASP A 1 94 ? -4.695 -5.974 21.431 1.00 94.94 94 ASP A O 1
ATOM 717 N N . ASP A 1 95 ? -3.172 -6.311 19.816 1.00 95.50 95 ASP A N 1
ATOM 718 C CA . ASP A 1 95 ? -2.097 -5.515 20.417 1.00 95.50 95 ASP A CA 1
ATOM 719 C C . ASP A 1 95 ? -1.982 -4.120 19.775 1.00 95.50 95 ASP A C 1
ATOM 721 O O . ASP A 1 95 ? -1.060 -3.361 20.085 1.00 95.50 95 ASP A O 1
ATOM 725 N N . THR A 1 96 ? -2.860 -3.796 18.820 1.00 95.75 96 THR A N 1
ATOM 726 C CA . THR A 1 96 ? -2.793 -2.560 18.038 1.00 95.75 96 THR A CA 1
ATOM 727 C C . THR A 1 96 ? -3.474 -1.419 18.780 1.00 95.75 96 THR A C 1
ATOM 729 O O . THR A 1 96 ? -4.663 -1.474 19.074 1.00 95.75 96 THR A O 1
ATOM 732 N N . GLU A 1 97 ? -2.727 -0.343 19.012 1.00 96.50 97 GLU A N 1
ATOM 733 C CA . GLU A 1 97 ? -3.243 0.875 19.639 1.00 96.50 97 GLU A CA 1
ATOM 734 C C . GLU A 1 97 ? -3.797 1.865 18.623 1.00 96.50 97 GLU A C 1
ATOM 736 O O . GLU A 1 97 ? -4.778 2.544 18.902 1.00 96.50 97 GLU A 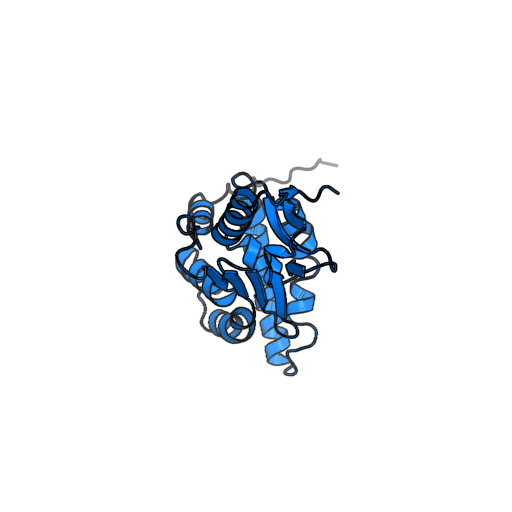O 1
ATOM 741 N N . ALA A 1 98 ? -3.145 1.992 17.466 1.00 95.56 98 ALA A N 1
ATOM 742 C CA . ALA A 1 98 ? -3.546 2.946 16.443 1.00 95.56 98 ALA A CA 1
ATOM 743 C C . ALA A 1 98 ? -3.025 2.552 15.060 1.00 95.56 98 ALA A C 1
ATOM 745 O O . ALA A 1 98 ? -1.917 2.025 14.903 1.00 95.56 98 ALA A O 1
ATOM 746 N N . VAL A 1 99 ? -3.803 2.887 14.037 1.00 95.25 99 VAL A N 1
ATOM 747 C CA . VAL A 1 99 ? -3.342 2.940 12.649 1.00 95.25 99 VAL A CA 1
ATOM 748 C C . VAL A 1 99 ? -2.902 4.363 12.347 1.00 95.25 99 VAL A C 1
ATOM 750 O O . VAL A 1 99 ? -3.671 5.300 12.532 1.00 95.25 99 VAL A O 1
ATOM 753 N N . VAL A 1 100 ? -1.674 4.523 11.857 1.00 94.19 100 VAL A N 1
ATOM 754 C CA . VAL A 1 100 ? -1.089 5.834 11.568 1.00 94.19 100 VAL A CA 1
ATOM 755 C C . VAL A 1 100 ? -1.073 6.060 10.063 1.00 94.19 100 VAL A C 1
ATOM 757 O O . VAL A 1 100 ? -0.464 5.296 9.300 1.00 94.19 100 VAL A O 1
ATOM 760 N N . LEU A 1 101 ? -1.723 7.135 9.642 1.00 91.69 101 LEU A N 1
ATOM 761 C CA . LEU A 1 101 ? -1.756 7.628 8.275 1.00 91.69 101 LEU A CA 1
ATOM 762 C C . LEU A 1 101 ? -0.904 8.893 8.155 1.00 91.69 101 LEU A C 1
ATOM 764 O O . LEU A 1 101 ? -0.731 9.621 9.120 1.00 91.69 101 LEU A O 1
ATOM 768 N N . GLU A 1 102 ? -0.377 9.182 6.974 1.00 86.50 102 GLU A N 1
ATOM 769 C CA . GLU A 1 102 ? 0.325 10.437 6.674 1.00 86.50 102 GLU A CA 1
ATOM 770 C C . GLU A 1 102 ? -0.346 11.081 5.455 1.00 86.50 102 GLU A C 1
ATOM 772 O O . GLU A 1 102 ? -0.769 10.349 4.550 1.00 86.50 102 GLU A O 1
ATOM 777 N N . PRO A 1 103 ? -0.457 12.420 5.386 1.00 81.62 103 PRO A N 1
ATOM 778 C CA . PRO A 1 103 ? -0.920 13.084 4.180 1.00 81.62 103 PRO A CA 1
ATOM 779 C C . PRO A 1 103 ? -0.090 12.648 2.976 1.00 81.62 103 PRO A C 1
ATOM 781 O O . PRO A 1 103 ? 1.142 12.603 3.032 1.00 81.62 103 PRO A O 1
ATOM 784 N N . MET A 1 104 ? -0.754 12.327 1.870 1.00 75.81 104 MET A N 1
ATOM 785 C CA . MET A 1 104 ? -0.078 11.735 0.714 1.00 75.81 104 MET A CA 1
ATOM 786 C C . MET A 1 104 ? 1.016 12.645 0.146 1.00 75.81 104 MET A C 1
ATOM 788 O O . MET A 1 104 ? 2.112 12.181 -0.171 1.00 75.81 104 MET A O 1
ATOM 792 N N . ALA A 1 105 ? 0.742 13.951 0.103 1.00 70.38 105 ALA A N 1
ATOM 793 C CA . ALA A 1 105 ? 1.702 14.977 -0.290 1.00 70.38 105 ALA A CA 1
ATOM 794 C C . ALA A 1 105 ? 2.950 14.988 0.606 1.00 70.38 105 ALA A C 1
ATOM 796 O O . ALA A 1 105 ? 4.076 15.037 0.108 1.00 70.38 105 ALA A O 1
ATOM 797 N N . ALA A 1 106 ? 2.758 14.887 1.926 1.00 72.50 106 ALA A N 1
ATOM 798 C CA . ALA A 1 106 ? 3.854 14.844 2.888 1.00 72.50 106 ALA A CA 1
ATOM 799 C C . ALA A 1 106 ? 4.698 13.572 2.709 1.00 72.50 106 ALA A C 1
ATOM 801 O O . ALA A 1 106 ? 5.928 13.654 2.632 1.00 72.50 106 ALA A O 1
ATOM 802 N N . MET A 1 107 ? 4.050 12.417 2.521 1.00 75.94 107 MET A N 1
ATOM 803 C CA . MET A 1 107 ? 4.728 11.142 2.289 1.00 75.94 107 MET A CA 1
ATOM 804 C C . MET A 1 107 ? 5.557 11.163 0.996 1.00 75.94 107 MET A C 1
ATOM 806 O O . MET A 1 107 ? 6.734 10.770 1.006 1.00 75.94 107 MET A O 1
ATOM 810 N N . ALA A 1 108 ? 4.975 11.655 -0.102 1.00 68.12 108 ALA A N 1
ATOM 811 C CA . ALA A 1 108 ? 5.640 11.759 -1.398 1.00 68.12 108 ALA A CA 1
ATOM 812 C C . ALA A 1 108 ? 6.869 12.681 -1.328 1.00 68.12 108 ALA A C 1
ATOM 814 O O . ALA A 1 108 ? 7.961 12.299 -1.760 1.00 68.12 108 ALA A O 1
ATOM 815 N N . ALA A 1 109 ? 6.732 13.848 -0.694 1.00 62.88 109 ALA A N 1
ATOM 816 C CA . ALA A 1 109 ? 7.826 14.800 -0.532 1.00 62.88 109 ALA A CA 1
ATOM 817 C C . ALA A 1 109 ? 8.948 14.269 0.383 1.00 62.88 109 ALA A C 1
ATOM 819 O O . ALA A 1 109 ? 10.130 14.368 0.050 1.00 62.88 109 ALA A O 1
ATOM 820 N N . ARG A 1 110 ? 8.606 13.676 1.536 1.00 63.03 110 ARG A N 1
ATOM 821 C CA . ARG A 1 110 ? 9.579 13.345 2.595 1.00 63.03 110 ARG A CA 1
ATOM 822 C C . ARG A 1 110 ? 10.224 11.972 2.460 1.00 63.03 110 ARG A C 1
ATOM 824 O O . ARG A 1 110 ? 11.406 11.814 2.779 1.00 63.03 110 ARG A O 1
ATOM 831 N N . ARG A 1 111 ? 9.478 10.945 2.041 1.00 61.03 111 ARG A N 1
ATOM 832 C CA . ARG A 1 111 ? 9.955 9.547 2.085 1.00 61.03 111 ARG A CA 1
ATOM 833 C C . ARG A 1 111 ? 10.440 9.038 0.732 1.00 61.03 111 ARG A C 1
ATOM 835 O O . ARG A 1 111 ? 11.373 8.229 0.687 1.00 61.03 111 ARG A O 1
ATOM 842 N N . LEU A 1 112 ? 9.877 9.531 -0.365 1.00 55.16 112 LEU A N 1
ATOM 843 C CA . LEU A 1 112 ? 10.213 9.068 -1.712 1.00 55.16 112 LEU A CA 1
ATOM 844 C C . LEU A 1 112 ? 11.480 9.709 -2.276 1.00 55.16 112 LEU A C 1
ATOM 846 O O . LEU A 1 112 ? 12.357 8.985 -2.745 1.00 55.16 112 LEU A O 1
ATOM 850 N N . ILE A 1 113 ? 11.624 11.026 -2.135 1.00 50.09 113 ILE A N 1
ATOM 851 C CA . ILE A 1 113 ? 12.748 11.779 -2.711 1.00 50.09 113 ILE A CA 1
ATOM 852 C C . ILE A 1 113 ? 14.013 11.680 -1.834 1.00 50.09 113 ILE A C 1
ATOM 854 O O . ILE A 1 113 ? 15.118 11.575 -2.356 1.00 50.09 113 ILE A O 1
ATOM 858 N N . GLY A 1 114 ? 13.878 11.632 -0.502 1.00 43.44 114 GLY A N 1
ATOM 859 C CA . GLY A 1 114 ? 15.035 11.694 0.408 1.00 43.44 114 GLY A CA 1
ATOM 860 C C . GLY A 1 114 ? 15.641 10.353 0.852 1.00 43.44 114 GLY A C 1
ATOM 861 O O . GLY A 1 114 ? 16.838 10.283 1.119 1.00 43.44 114 GLY A O 1
ATOM 862 N N . ARG A 1 115 ? 14.844 9.274 0.969 1.00 48.41 115 ARG A N 1
ATOM 863 C CA . ARG A 1 115 ? 15.285 8.013 1.620 1.00 48.41 115 ARG A CA 1
ATOM 864 C C . ARG A 1 115 ? 15.141 6.750 0.771 1.00 48.41 115 ARG A C 1
ATOM 866 O O . ARG A 1 115 ? 15.979 5.850 0.878 1.00 48.41 115 ARG A O 1
ATOM 873 N N . THR A 1 116 ? 14.139 6.665 -0.102 1.00 50.81 116 THR A N 1
ATOM 874 C CA . THR A 1 116 ? 13.832 5.429 -0.851 1.00 50.81 116 THR A CA 1
ATOM 875 C C . THR A 1 116 ? 14.948 5.037 -1.837 1.00 50.81 116 THR A C 1
ATOM 877 O O . THR A 1 116 ? 15.314 3.861 -1.898 1.00 50.81 116 THR A O 1
ATOM 880 N N . ALA A 1 117 ? 15.596 6.012 -2.488 1.00 46.66 117 ALA A N 1
ATOM 881 C CA . ALA A 1 117 ? 16.798 5.811 -3.313 1.00 46.66 117 ALA A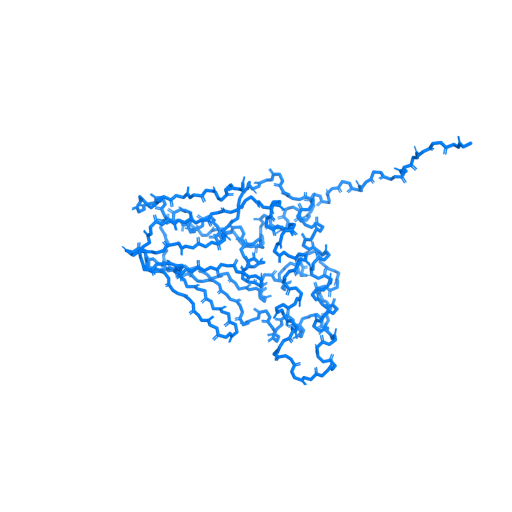 CA 1
ATOM 882 C C . ALA A 1 117 ? 17.992 5.253 -2.530 1.00 46.66 117 ALA A C 1
ATOM 884 O O . ALA A 1 117 ? 18.592 4.249 -2.925 1.00 46.66 117 ALA A O 1
ATOM 885 N N . GLY A 1 118 ? 18.276 5.830 -1.361 1.00 44.75 118 GLY A N 1
ATOM 886 C CA . GLY A 1 118 ? 19.345 5.359 -0.481 1.00 44.75 118 GLY A CA 1
ATOM 887 C C . GLY A 1 118 ? 19.102 3.947 0.061 1.00 44.75 118 GLY A C 1
ATOM 888 O O . GLY A 1 118 ? 20.042 3.162 0.168 1.00 44.75 118 GLY A O 1
ATOM 889 N N . THR A 1 119 ? 17.848 3.576 0.346 1.00 53.34 119 THR A N 1
ATOM 890 C CA . THR A 1 119 ? 17.531 2.264 0.949 1.00 53.34 119 THR A CA 1
ATOM 891 C C . THR A 1 119 ? 17.473 1.127 -0.076 1.00 53.34 119 THR A C 1
ATOM 893 O O . THR A 1 119 ? 17.873 0.006 0.238 1.00 53.34 119 THR A O 1
ATOM 896 N N . LEU A 1 120 ? 17.014 1.399 -1.304 1.00 51.34 120 LEU A N 1
ATOM 897 C CA . LEU A 1 120 ? 16.934 0.397 -2.379 1.00 51.34 120 LEU A CA 1
ATOM 898 C C . LEU A 1 120 ? 18.310 0.001 -2.931 1.00 51.34 120 LEU A C 1
ATOM 900 O O . LEU A 1 120 ? 18.484 -1.117 -3.412 1.00 51.34 120 LEU A O 1
ATOM 904 N N . VAL A 1 121 ? 19.290 0.902 -2.844 1.00 50.91 121 VAL A N 1
ATOM 905 C CA . VAL A 1 121 ? 20.597 0.755 -3.504 1.00 50.91 121 VAL A CA 1
ATOM 906 C C . VAL A 1 121 ? 21.746 0.607 -2.501 1.00 50.91 121 VAL A C 1
ATOM 908 O O . VAL A 1 121 ? 22.735 -0.070 -2.781 1.00 50.91 121 VAL A O 1
ATOM 911 N N . GLY A 1 122 ? 21.635 1.237 -1.327 1.00 47.38 122 GLY A N 1
ATOM 912 C CA . GLY A 1 122 ? 22.792 1.691 -0.553 1.00 47.38 122 GLY A CA 1
ATOM 913 C C . GLY A 1 122 ? 23.656 0.624 0.114 1.00 47.38 122 GLY A C 1
ATOM 914 O O . GLY A 1 122 ? 24.828 0.893 0.354 1.00 47.38 122 GLY A O 1
ATOM 915 N N . ARG A 1 123 ? 23.137 -0.578 0.403 1.00 50.22 123 ARG A N 1
ATOM 916 C CA . ARG A 1 123 ? 23.902 -1.567 1.195 1.00 50.22 123 ARG A CA 1
ATOM 917 C C . ARG A 1 123 ? 23.851 -3.021 0.713 1.00 50.22 123 ARG A C 1
ATOM 919 O O . ARG A 1 123 ? 24.689 -3.809 1.131 1.00 50.22 123 ARG A O 1
ATOM 926 N N . TRP A 1 124 ? 22.920 -3.390 -0.167 1.00 53.28 124 TRP A N 1
ATOM 927 C CA . TRP A 1 124 ? 22.570 -4.809 -0.386 1.00 53.28 124 TRP A CA 1
ATOM 928 C C . TRP A 1 124 ? 22.743 -5.316 -1.810 1.00 53.28 124 TRP A C 1
ATOM 930 O O . TRP A 1 124 ? 22.488 -6.487 -2.080 1.00 53.28 124 TRP A O 1
ATOM 940 N N . VAL A 1 125 ? 23.183 -4.450 -2.720 1.00 55.59 125 VAL A N 1
ATOM 941 C CA . VAL A 1 125 ? 23.562 -4.845 -4.072 1.00 55.59 125 VAL A CA 1
ATOM 942 C C . VAL A 1 125 ? 25.092 -4.848 -4.133 1.00 55.59 125 VAL A C 1
ATOM 944 O O . VAL A 1 125 ? 25.685 -3.814 -4.440 1.00 55.59 125 VAL A O 1
ATOM 947 N N . PRO A 1 126 ? 25.751 -5.979 -3.802 1.00 51.19 126 PRO A N 1
ATOM 948 C CA . PRO A 1 126 ? 27.212 -6.051 -3.722 1.00 51.19 126 PRO A CA 1
ATOM 949 C C . PRO A 1 126 ? 27.884 -5.948 -5.096 1.00 51.19 126 PRO A C 1
ATOM 951 O O . PRO A 1 126 ? 29.095 -5.788 -5.178 1.00 51.19 126 PRO A O 1
ATOM 954 N N . ILE A 1 127 ? 27.106 -6.025 -6.182 1.00 59.44 127 ILE A N 1
ATOM 955 C CA . ILE A 1 127 ? 27.599 -5.953 -7.556 1.00 59.44 127 ILE A CA 1
ATOM 956 C C . ILE A 1 127 ? 27.469 -4.503 -8.055 1.00 59.44 127 ILE A C 1
ATOM 958 O O . ILE A 1 127 ? 26.342 -4.034 -8.254 1.00 59.44 127 ILE A O 1
ATOM 962 N N . PRO A 1 128 ? 28.581 -3.792 -8.327 1.00 64.19 128 PRO A N 1
ATOM 963 C CA . PRO A 1 128 ? 28.561 -2.379 -8.717 1.00 64.19 128 PRO A CA 1
ATOM 964 C C . PRO A 1 128 ? 27.648 -2.064 -9.913 1.00 64.19 128 PRO A C 1
ATOM 966 O O . PRO A 1 128 ? 26.920 -1.073 -9.885 1.00 64.19 128 PRO A O 1
ATOM 969 N N . GLY A 1 129 ? 27.619 -2.934 -10.931 1.00 60.06 129 GLY A N 1
ATOM 970 C CA . GLY A 1 129 ? 26.771 -2.758 -12.117 1.00 60.06 129 GLY A CA 1
ATOM 971 C C . GLY A 1 129 ? 25.268 -2.859 -11.826 1.00 60.06 129 GLY A C 1
ATOM 972 O O . GLY A 1 129 ? 24.476 -2.080 -12.355 1.00 60.06 129 GLY A O 1
ATOM 973 N N . LEU A 1 130 ? 24.867 -3.764 -10.928 1.00 58.16 130 LEU A N 1
ATOM 974 C CA . LEU A 1 130 ? 23.483 -3.856 -10.452 1.00 58.16 130 LEU A CA 1
ATOM 975 C C . LEU A 1 130 ? 23.135 -2.687 -9.532 1.00 58.16 130 LEU A C 1
ATOM 977 O O . LEU A 1 130 ? 22.001 -2.223 -9.561 1.00 58.16 130 LEU A O 1
ATOM 981 N N . ARG A 1 131 ? 24.094 -2.186 -8.746 1.00 63.78 131 ARG A N 1
ATOM 982 C CA . ARG A 1 131 ? 23.895 -1.027 -7.868 1.00 63.78 131 ARG A CA 1
ATOM 983 C C . ARG A 1 131 ? 23.601 0.229 -8.685 1.00 63.78 131 ARG A C 1
ATOM 985 O O . ARG A 1 131 ? 22.648 0.942 -8.396 1.00 63.78 131 ARG A O 1
ATOM 992 N N . TRP A 1 132 ? 24.365 0.451 -9.753 1.00 66.12 132 TRP A N 1
ATOM 993 C CA . TRP A 1 132 ? 24.123 1.542 -10.698 1.00 66.12 132 TRP A CA 1
ATOM 994 C C . TRP A 1 132 ? 22.780 1.397 -11.425 1.00 66.12 132 TRP A C 1
ATOM 996 O O . TRP A 1 132 ? 22.031 2.365 -11.552 1.00 66.12 132 TRP A O 1
ATOM 1006 N N . LEU A 1 133 ? 22.439 0.180 -11.863 1.00 62.34 133 LEU A N 1
ATOM 1007 C CA . LEU A 1 133 ? 21.166 -0.082 -12.531 1.00 62.34 133 LEU A CA 1
ATOM 1008 C C . LEU A 1 133 ? 19.974 0.120 -11.582 1.00 62.34 133 LEU A C 1
ATOM 1010 O O . LEU A 1 133 ? 18.979 0.720 -11.981 1.00 62.34 133 LEU A O 1
ATOM 1014 N N . ALA A 1 134 ? 20.088 -0.338 -10.334 1.00 61.62 134 ALA A N 1
ATOM 1015 C CA . ALA A 1 134 ? 19.099 -0.109 -9.291 1.00 61.62 134 ALA A CA 1
ATOM 1016 C C . ALA A 1 134 ? 18.942 1.391 -9.019 1.00 61.62 134 ALA A C 1
ATOM 1018 O O . ALA A 1 134 ? 17.818 1.868 -9.050 1.00 61.62 134 ALA A O 1
ATOM 1019 N N . GLY A 1 135 ? 20.038 2.147 -8.880 1.00 63.69 135 GLY A N 1
ATOM 1020 C CA . GLY A 1 135 ? 20.003 3.612 -8.758 1.00 63.69 135 GLY A CA 1
ATOM 1021 C C . GLY A 1 135 ? 19.197 4.275 -9.867 1.00 63.69 135 GLY A C 1
ATOM 1022 O O . GLY A 1 135 ? 18.210 4.943 -9.588 1.00 63.69 135 GLY A O 1
ATOM 1023 N N . ARG A 1 136 ? 19.507 3.972 -11.133 1.00 63.31 136 ARG A N 1
ATOM 1024 C CA . ARG A 1 136 ? 18.758 4.518 -12.278 1.00 63.31 136 ARG A CA 1
ATOM 1025 C C . ARG A 1 136 ? 17.279 4.150 -12.288 1.00 63.31 136 ARG A C 1
ATOM 1027 O O . ARG A 1 136 ? 16.457 4.960 -12.709 1.00 63.31 136 ARG A O 1
ATOM 1034 N N . VAL A 1 137 ? 16.936 2.926 -11.897 1.00 59.97 137 VAL A N 1
ATOM 1035 C CA . VAL A 1 137 ? 15.536 2.489 -11.818 1.00 59.97 137 VAL A CA 1
ATOM 1036 C C . VAL A 1 137 ? 14.822 3.200 -10.675 1.00 59.97 137 VAL A C 1
ATOM 1038 O O . VAL A 1 137 ? 13.671 3.584 -10.845 1.00 59.97 137 VAL A O 1
ATOM 1041 N N . VAL A 1 138 ? 15.501 3.437 -9.554 1.00 59.53 138 VAL A N 1
ATOM 1042 C CA . VAL A 1 138 ? 14.928 4.142 -8.410 1.00 59.53 138 VAL A CA 1
ATOM 1043 C C . VAL A 1 138 ? 14.767 5.632 -8.675 1.00 59.53 138 VAL A C 1
ATOM 1045 O O . VAL A 1 138 ? 13.702 6.152 -8.381 1.00 59.53 138 VAL A O 1
ATOM 1048 N N . ASP A 1 139 ? 15.737 6.298 -9.297 1.00 61.12 139 ASP A N 1
ATOM 1049 C CA . ASP A 1 139 ? 15.606 7.707 -9.691 1.00 61.12 139 ASP A CA 1
ATOM 1050 C C . ASP A 1 139 ? 14.434 7.895 -10.666 1.00 61.12 139 ASP A C 1
ATOM 1052 O O . ASP A 1 139 ? 13.679 8.862 -10.593 1.00 61.12 139 ASP A O 1
ATOM 1056 N N . ARG A 1 140 ? 14.227 6.922 -11.562 1.00 62.66 140 ARG A N 1
ATOM 1057 C CA . ARG A 1 140 ? 13.087 6.919 -12.487 1.00 62.66 140 ARG A CA 1
ATOM 1058 C C . ARG A 1 140 ? 11.766 6.578 -11.804 1.00 62.66 140 ARG A C 1
ATOM 1060 O O . ARG A 1 140 ? 10.765 7.190 -12.146 1.00 62.66 140 ARG A O 1
ATOM 1067 N N . LEU A 1 141 ? 11.754 5.650 -10.847 1.00 56.81 141 LEU A N 1
ATOM 1068 C CA . LEU A 1 141 ? 10.595 5.368 -9.994 1.00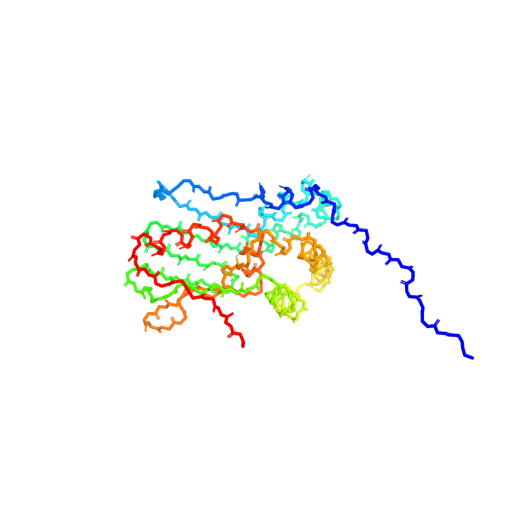 56.81 141 LEU A CA 1
ATOM 1069 C C . LEU A 1 141 ? 10.217 6.585 -9.163 1.00 56.81 141 LEU A C 1
ATOM 1071 O O . LEU A 1 141 ? 9.045 6.915 -9.096 1.00 56.81 141 LEU A O 1
ATOM 1075 N N . ALA A 1 142 ? 11.197 7.271 -8.581 1.00 59.94 142 ALA A N 1
ATOM 1076 C CA . ALA A 1 142 ? 10.992 8.518 -7.866 1.00 59.94 142 ALA A CA 1
ATOM 1077 C C . ALA A 1 142 ? 10.402 9.581 -8.795 1.00 59.94 142 ALA A C 1
ATOM 1079 O O . ALA A 1 142 ? 9.480 10.263 -8.383 1.00 59.94 142 ALA A O 1
ATOM 1080 N N . GLY A 1 143 ? 10.850 9.659 -10.054 1.00 60.19 143 GLY A N 1
ATOM 1081 C CA . GLY A 1 143 ? 10.245 10.518 -11.074 1.00 60.19 143 GLY A CA 1
ATOM 1082 C C . GLY A 1 143 ? 8.790 10.161 -11.390 1.00 60.19 143 GLY A C 1
ATOM 1083 O O . GLY A 1 143 ? 7.940 11.032 -11.323 1.00 60.19 143 GLY A O 1
ATOM 1084 N N . VAL A 1 144 ? 8.484 8.888 -11.670 1.00 58.56 144 VAL A N 1
ATOM 1085 C CA . VAL A 1 144 ? 7.105 8.428 -11.947 1.00 58.56 144 VAL A CA 1
ATOM 1086 C C . VAL A 1 144 ? 6.203 8.638 -10.741 1.00 58.56 144 VAL A C 1
ATOM 1088 O O . VAL A 1 144 ? 5.057 9.023 -10.887 1.00 58.56 144 VAL A O 1
ATOM 1091 N N . VAL A 1 145 ? 6.703 8.382 -9.539 1.00 58.22 145 VAL A N 1
ATOM 1092 C CA . VAL A 1 145 ? 5.917 8.532 -8.320 1.00 58.22 145 VAL A CA 1
ATOM 1093 C C . VAL A 1 145 ? 5.773 9.997 -7.931 1.00 58.22 145 VAL A C 1
ATOM 1095 O O . VAL A 1 145 ? 4.714 10.366 -7.448 1.00 58.22 145 VAL A O 1
ATOM 1098 N N . ALA A 1 146 ? 6.789 10.832 -8.156 1.00 58.72 146 ALA A N 1
ATOM 1099 C CA . ALA A 1 146 ? 6.664 12.277 -8.021 1.00 58.72 146 ALA A CA 1
ATOM 1100 C C . ALA A 1 146 ? 5.593 12.787 -8.984 1.00 58.72 146 ALA A C 1
ATOM 1102 O O . ALA A 1 146 ? 4.683 13.462 -8.529 1.00 58.72 146 ALA A O 1
ATOM 1103 N N . ASP A 1 147 ? 5.635 12.356 -10.245 1.00 56.66 147 ASP A N 1
ATOM 1104 C CA . ASP A 1 147 ? 4.655 12.700 -11.275 1.00 56.66 147 ASP A CA 1
ATOM 1105 C C . ASP A 1 147 ? 3.240 12.234 -10.889 1.00 56.66 147 ASP A C 1
ATOM 1107 O O . ASP A 1 147 ? 2.326 13.049 -10.810 1.00 56.66 147 ASP A O 1
ATOM 1111 N N . VAL A 1 148 ? 3.069 10.962 -10.499 1.00 55.50 148 VAL A N 1
ATOM 1112 C CA . VAL A 1 148 ? 1.807 10.403 -9.966 1.00 55.50 148 VAL A CA 1
ATOM 1113 C C . VAL A 1 148 ? 1.343 11.172 -8.732 1.00 55.50 148 VAL A C 1
ATOM 1115 O O . VAL A 1 148 ? 0.171 11.496 -8.617 1.00 55.50 148 VAL A O 1
ATOM 1118 N N . SER A 1 149 ? 2.244 11.511 -7.813 1.00 56.19 149 SER A N 1
ATOM 1119 C CA . SER A 1 149 ? 1.881 12.263 -6.618 1.00 56.19 149 SER A CA 1
ATOM 1120 C C . SER A 1 149 ? 1.391 13.662 -7.002 1.00 56.19 149 SER A C 1
ATOM 1122 O O . SER A 1 149 ? 0.261 14.017 -6.693 1.00 56.19 149 SER A O 1
ATOM 1124 N N . THR A 1 150 ? 2.144 14.420 -7.797 1.00 56.28 150 THR A N 1
ATOM 1125 C CA . THR A 1 150 ? 1.756 15.771 -8.222 1.00 56.28 150 THR A CA 1
ATOM 1126 C C . THR A 1 150 ? 0.480 15.801 -9.055 1.00 56.28 150 THR A C 1
ATOM 1128 O O . THR A 1 150 ? -0.165 16.841 -9.116 1.00 56.28 150 THR A O 1
ATOM 1131 N N . THR A 1 151 ? 0.113 14.681 -9.682 1.00 53.81 151 THR A N 1
ATOM 1132 C CA . THR A 1 151 ? -1.052 14.590 -10.564 1.00 53.81 151 THR A CA 1
ATOM 1133 C C . THR A 1 151 ? -2.306 14.014 -9.904 1.00 53.81 151 THR A C 1
ATOM 1135 O O . THR A 1 151 ? -3.399 14.256 -10.402 1.00 53.81 151 THR A O 1
ATOM 1138 N N . VAL A 1 152 ? -2.175 13.280 -8.792 1.00 56.28 152 VAL A N 1
ATOM 1139 C CA . VAL A 1 152 ? -3.262 12.462 -8.209 1.00 56.28 152 VAL A CA 1
ATOM 1140 C C . VAL A 1 152 ? -3.562 12.790 -6.733 1.00 56.28 152 VAL A C 1
ATOM 1142 O O . VAL A 1 152 ? -4.557 12.312 -6.186 1.00 56.28 152 VAL A O 1
ATOM 1145 N N . ILE A 1 153 ? -2.740 13.617 -6.071 1.00 54.69 153 ILE A N 1
ATOM 1146 C CA . ILE A 1 153 ? -2.813 13.883 -4.616 1.00 54.69 153 ILE A CA 1
ATOM 1147 C C . ILE A 1 153 ? -4.196 14.369 -4.113 1.00 54.69 153 ILE A C 1
ATOM 1149 O O . ILE A 1 153 ? -4.482 14.196 -2.929 1.00 54.69 153 ILE A O 1
ATOM 1153 N N . ASP A 1 154 ? -5.092 14.876 -4.964 1.00 48.88 154 ASP A N 1
ATOM 1154 C CA . ASP A 1 154 ? -6.384 15.434 -4.528 1.00 48.88 154 ASP A CA 1
ATOM 1155 C C . ASP A 1 154 ? -7.499 14.395 -4.256 1.00 48.88 154 ASP A C 1
ATOM 1157 O O . ASP A 1 154 ? -8.511 14.728 -3.639 1.00 48.88 154 ASP A O 1
ATOM 1161 N N . GLY A 1 155 ? -7.337 13.123 -4.657 1.00 49.56 155 GLY A N 1
ATOM 1162 C CA . GLY A 1 155 ? -8.402 12.102 -4.574 1.00 49.56 155 GLY A CA 1
ATOM 1163 C C . GLY A 1 155 ? -8.361 11.151 -3.363 1.00 49.56 155 GLY A C 1
ATOM 1164 O O . GLY A 1 155 ? -9.298 10.383 -3.132 1.00 49.56 155 GLY A O 1
ATOM 1165 N N . SER A 1 156 ? -7.278 11.140 -2.584 1.00 56.38 156 SER A N 1
ATOM 1166 C CA . SER A 1 156 ? -7.158 10.340 -1.354 1.00 56.38 156 SER A CA 1
ATOM 1167 C C . SER A 1 156 ? -6.234 11.064 -0.372 1.00 56.38 156 SER A C 1
ATOM 1169 O O . SER A 1 156 ? -5.028 11.119 -0.602 1.00 56.38 156 SER A O 1
ATOM 1171 N N . PRO A 1 157 ? -6.760 11.636 0.727 1.00 67.56 157 PRO A N 1
ATOM 1172 C CA . PRO A 1 157 ? -6.018 12.620 1.514 1.00 67.56 157 PRO A CA 1
ATOM 1173 C C . PRO A 1 157 ? -4.859 12.015 2.314 1.00 67.56 157 PRO A C 1
ATOM 1175 O O . PRO A 1 157 ? -3.962 12.741 2.744 1.00 67.56 157 PRO A O 1
ATOM 1178 N N . SER A 1 158 ? -4.854 10.700 2.561 1.00 79.81 158 SER A N 1
ATOM 1179 C CA . SER A 1 158 ? -3.877 10.069 3.453 1.00 79.81 158 SER A CA 1
ATOM 1180 C C . SER A 1 158 ? -3.513 8.645 3.034 1.00 79.81 158 SER A C 1
ATOM 1182 O O . SER A 1 158 ? -4.315 7.931 2.435 1.00 79.81 158 SER A O 1
ATOM 1184 N N . VAL A 1 159 ? -2.288 8.236 3.364 1.00 86.81 159 VAL A N 1
ATOM 1185 C CA . VAL A 1 159 ? -1.714 6.916 3.075 1.00 86.81 159 VAL A CA 1
ATOM 1186 C C . VAL A 1 159 ? -1.238 6.248 4.360 1.00 86.81 159 VAL A C 1
ATOM 1188 O O . VAL A 1 159 ? -0.749 6.917 5.268 1.00 86.81 159 VAL A O 1
ATOM 1191 N N . LEU A 1 160 ? -1.346 4.921 4.438 1.00 89.50 160 LEU A N 1
ATOM 1192 C CA . LEU A 1 160 ? -0.820 4.151 5.561 1.00 89.50 160 LEU A CA 1
ATOM 1193 C C . LEU A 1 160 ? 0.699 4.328 5.707 1.00 89.50 160 LEU A C 1
ATOM 1195 O O . LEU A 1 160 ? 1.459 4.053 4.777 1.00 89.50 160 LEU A O 1
ATOM 1199 N N . VAL A 1 161 ? 1.150 4.698 6.907 1.00 89.69 161 VAL A N 1
ATOM 1200 C CA . VAL A 1 161 ? 2.583 4.777 7.241 1.00 89.69 161 VAL A CA 1
ATOM 1201 C C . VAL A 1 161 ? 2.997 3.868 8.387 1.00 89.69 161 VAL A C 1
ATOM 1203 O O . VAL A 1 161 ? 4.189 3.577 8.530 1.00 89.69 161 VAL A O 1
ATOM 1206 N N . GLY A 1 162 ? 2.045 3.354 9.162 1.00 92.38 162 GLY A N 1
ATOM 1207 C CA . GLY A 1 162 ? 2.332 2.346 10.168 1.00 92.38 162 GLY A CA 1
ATOM 1208 C C . GLY A 1 162 ? 1.122 1.888 10.969 1.00 92.38 162 GLY A C 1
ATOM 1209 O O . GLY A 1 162 ? 0.020 2.414 10.847 1.00 92.38 162 GLY A O 1
ATOM 1210 N N . VAL A 1 163 ? 1.373 0.888 11.803 1.00 94.56 163 VAL A N 1
ATOM 1211 C CA . VAL A 1 163 ? 0.472 0.342 12.812 1.00 94.56 163 VAL A CA 1
ATOM 1212 C C . VAL A 1 163 ? 1.249 0.346 14.125 1.00 94.56 163 VAL A C 1
ATOM 1214 O O . VAL A 1 163 ? 2.281 -0.327 14.240 1.00 94.56 163 VAL A O 1
ATOM 1217 N N . ARG A 1 164 ? 0.789 1.145 15.088 1.00 94.94 164 ARG A N 1
ATOM 1218 C CA . ARG A 1 164 ? 1.386 1.252 16.420 1.00 94.94 164 ARG A CA 1
ATOM 1219 C C . ARG A 1 164 ? 0.775 0.189 17.322 1.00 94.94 164 ARG A C 1
ATOM 1221 O O . ARG A 1 164 ? -0.436 -0.018 17.317 1.00 94.94 164 ARG A O 1
ATOM 1228 N N . THR A 1 165 ? 1.624 -0.485 18.080 1.00 95.38 165 THR A N 1
ATOM 1229 C CA . THR A 1 165 ? 1.226 -1.504 19.055 1.00 95.38 165 THR A CA 1
ATOM 1230 C C . THR A 1 165 ? 1.570 -1.045 20.460 1.00 95.38 165 THR A C 1
ATOM 1232 O O . THR A 1 165 ? 2.422 -0.176 20.633 1.00 95.38 165 THR A O 1
ATOM 1235 N N . THR A 1 166 ? 0.986 -1.692 21.460 1.00 91.25 166 THR A N 1
ATOM 1236 C CA . THR A 1 166 ? 1.260 -1.423 22.882 1.00 91.25 166 THR A CA 1
ATOM 1237 C C . THR A 1 166 ? 2.736 -1.575 23.256 1.00 91.25 166 THR A C 1
ATOM 1239 O O . THR A 1 166 ? 3.250 -0.869 24.119 1.00 91.25 166 THR A O 1
ATOM 1242 N N . SER A 1 167 ? 3.464 -2.462 22.571 1.00 88.56 167 SER A N 1
ATOM 1243 C CA . SER A 1 167 ? 4.908 -2.663 22.761 1.00 88.56 167 SER A CA 1
ATOM 1244 C C . SER A 1 167 ? 5.810 -1.696 21.974 1.00 88.56 167 SER A C 1
ATOM 1246 O O . SER A 1 167 ? 7.034 -1.814 22.046 1.00 88.56 167 SER A O 1
ATOM 1248 N N . GLY A 1 168 ? 5.238 -0.765 21.201 1.00 87.25 168 GLY A N 1
ATOM 1249 C CA . GLY A 1 168 ? 5.957 0.179 20.340 1.00 87.25 168 GLY A CA 1
ATOM 1250 C C . GLY A 1 168 ? 5.550 0.099 18.863 1.00 87.25 168 GLY A C 1
ATOM 1251 O O . GLY A 1 168 ? 4.421 -0.257 18.521 1.00 87.25 168 GLY A O 1
ATOM 1252 N N . ASP A 1 169 ? 6.471 0.436 17.957 1.00 80.69 169 ASP A N 1
ATOM 1253 C CA . ASP A 1 169 ? 6.216 0.441 16.509 1.00 80.69 169 ASP A CA 1
ATOM 1254 C C . ASP A 1 169 ? 6.024 -0.998 15.979 1.00 80.69 169 ASP A C 1
ATOM 1256 O O . ASP A 1 169 ? 6.994 -1.702 15.685 1.00 80.69 169 ASP A O 1
ATOM 1260 N N . GLY A 1 170 ? 4.767 -1.441 15.854 1.00 89.62 170 GLY A N 1
ATOM 1261 C CA . GLY A 1 170 ? 4.415 -2.796 15.423 1.00 89.62 170 GLY A CA 1
ATOM 1262 C C . GLY A 1 170 ? 4.731 -3.040 13.953 1.00 89.62 170 GLY A C 1
ATOM 1263 O O . GLY A 1 170 ? 5.484 -3.951 13.621 1.00 89.62 170 GLY A O 1
ATOM 1264 N N . VAL A 1 171 ? 4.203 -2.196 13.062 1.00 92.31 171 VAL A N 1
ATOM 1265 C CA . VAL A 1 171 ? 4.544 -2.151 11.631 1.00 92.31 171 VAL A CA 1
ATOM 1266 C C . VAL A 1 171 ? 4.842 -0.712 11.241 1.00 92.31 171 VAL A C 1
ATOM 1268 O O . VAL A 1 171 ? 4.018 0.170 11.438 1.00 92.31 171 VAL A O 1
ATOM 1271 N N . ARG A 1 172 ? 5.992 -0.467 10.610 1.00 89.88 172 ARG A N 1
ATOM 1272 C CA . ARG A 1 172 ? 6.357 0.854 10.087 1.00 89.88 172 ARG A CA 1
ATOM 1273 C C . ARG A 1 172 ? 6.689 0.750 8.605 1.00 89.88 172 ARG A C 1
ATOM 1275 O O . ARG A 1 172 ? 7.519 -0.069 8.204 1.00 89.88 172 ARG A O 1
ATOM 1282 N N . LEU A 1 173 ? 6.012 1.542 7.780 1.00 87.31 173 LEU A N 1
ATOM 1283 C CA . LEU A 1 173 ? 6.172 1.523 6.329 1.00 87.31 173 LEU A CA 1
ATOM 1284 C C . LEU A 1 173 ? 7.154 2.620 5.923 1.00 87.31 173 LEU A C 1
ATOM 1286 O O . LEU A 1 173 ? 6.825 3.802 5.840 1.00 87.31 173 LEU A O 1
ATOM 1290 N N . GLU A 1 174 ? 8.399 2.215 5.689 1.00 80.56 174 GLU A N 1
ATOM 1291 C CA . GLU A 1 174 ? 9.478 3.106 5.262 1.00 80.56 174 GLU A CA 1
ATOM 1292 C C . GLU A 1 174 ? 10.065 2.678 3.918 1.00 80.56 174 GLU A C 1
ATOM 1294 O O . GLU A 1 174 ? 9.996 1.510 3.522 1.00 80.56 174 GLU A O 1
ATOM 1299 N N . GLY A 1 175 ? 10.644 3.650 3.208 1.00 76.94 175 GLY A N 1
ATOM 1300 C CA . GLY A 1 175 ? 11.294 3.435 1.921 1.00 76.94 175 GLY A CA 1
ATOM 1301 C C . GLY A 1 175 ? 10.394 2.658 0.943 1.00 76.94 175 GLY A C 1
ATOM 1302 O O . GLY A 1 175 ? 9.284 3.104 0.649 1.00 76.94 175 GLY A O 1
ATOM 1303 N N . PRO A 1 176 ? 10.811 1.466 0.474 1.00 77.56 176 PRO A N 1
ATOM 1304 C CA . PRO A 1 176 ? 10.027 0.651 -0.466 1.00 77.56 176 PRO A CA 1
ATOM 1305 C C . PRO A 1 176 ? 8.649 0.207 0.047 1.00 77.56 176 PRO A C 1
ATOM 1307 O O . PRO A 1 176 ? 7.715 0.054 -0.740 1.00 77.56 176 PRO A O 1
ATOM 1310 N N . LEU A 1 177 ? 8.494 0.006 1.359 1.00 84.19 177 LEU A N 1
ATOM 1311 C CA . LEU A 1 177 ? 7.198 -0.341 1.952 1.00 84.19 177 LEU A CA 1
ATOM 1312 C C . LEU A 1 177 ? 6.257 0.864 1.988 1.00 84.19 177 LEU A C 1
ATOM 1314 O O . LEU A 1 177 ? 5.059 0.709 1.778 1.00 84.19 177 LEU A O 1
ATOM 1318 N N . ALA A 1 178 ? 6.801 2.065 2.177 1.00 82.88 178 ALA A N 1
ATOM 1319 C CA . ALA A 1 178 ? 6.022 3.294 2.076 1.00 82.88 178 ALA A CA 1
ATOM 1320 C C . ALA A 1 178 ? 5.536 3.518 0.633 1.00 82.88 178 ALA A C 1
ATOM 1322 O O . ALA A 1 178 ? 4.384 3.869 0.409 1.00 82.88 178 ALA A O 1
ATOM 1323 N N . LEU A 1 179 ? 6.385 3.215 -0.358 1.00 81.12 179 LEU A N 1
ATOM 1324 C CA . LEU A 1 179 ? 5.985 3.212 -1.767 1.00 81.12 179 LEU A CA 1
ATOM 1325 C C . LEU A 1 179 ? 4.905 2.157 -2.062 1.00 81.12 179 LEU A C 1
ATOM 1327 O O . LEU A 1 179 ? 4.000 2.406 -2.849 1.00 81.12 179 LEU A O 1
ATOM 1331 N N . THR A 1 180 ? 4.966 0.994 -1.411 1.00 87.69 180 THR A N 1
ATOM 1332 C CA . THR A 1 180 ? 3.914 -0.032 -1.522 1.00 87.69 180 THR A CA 1
ATOM 1333 C C . THR A 1 180 ? 2.567 0.521 -1.056 1.00 87.69 180 THR A C 1
ATOM 1335 O O . THR A 1 180 ? 1.574 0.351 -1.755 1.00 87.69 180 THR A O 1
ATOM 1338 N N . ALA A 1 181 ? 2.537 1.220 0.083 1.00 87.06 181 ALA A N 1
ATOM 1339 C CA . ALA A 1 181 ? 1.320 1.849 0.593 1.00 87.06 181 ALA A CA 1
ATOM 1340 C C . ALA A 1 181 ? 0.805 2.967 -0.314 1.00 87.06 181 ALA A C 1
ATOM 1342 O O . ALA A 1 181 ? -0.395 3.041 -0.559 1.00 87.06 181 ALA A O 1
ATOM 1343 N N . LEU A 1 182 ? 1.708 3.779 -0.869 1.00 83.06 182 LEU A N 1
ATOM 1344 C CA . LEU A 1 182 ? 1.347 4.833 -1.811 1.00 83.06 182 LEU A CA 1
ATOM 1345 C C . LEU A 1 182 ? 0.734 4.273 -3.097 1.00 83.06 182 LEU A C 1
ATOM 1347 O O . LEU A 1 182 ? -0.215 4.830 -3.623 1.00 83.06 182 LEU A O 1
ATOM 1351 N N . LEU A 1 183 ? 1.265 3.175 -3.629 1.00 82.31 183 LEU A N 1
ATOM 1352 C CA . LEU A 1 183 ? 0.753 2.581 -4.866 1.00 82.31 183 LEU A CA 1
ATOM 1353 C C . LEU A 1 183 ? -0.511 1.745 -4.644 1.00 82.31 183 LEU A C 1
ATOM 1355 O O . LEU A 1 183 ? -1.307 1.575 -5.561 1.00 82.31 183 LEU A O 1
ATOM 1359 N N . SER A 1 184 ? -0.692 1.204 -3.442 1.00 88.31 184 SER A N 1
ATOM 1360 C CA . SER A 1 184 ? -1.806 0.323 -3.117 1.00 88.31 184 SER A CA 1
ATOM 1361 C C . SER A 1 184 ? -2.876 1.055 -2.318 1.00 88.31 184 SER A C 1
ATOM 1363 O O . SER A 1 184 ? -2.934 0.929 -1.092 1.00 88.31 184 SER A O 1
ATOM 1365 N N . ARG A 1 185 ? -3.798 1.722 -3.016 1.00 84.25 185 ARG A N 1
ATOM 1366 C CA . ARG A 1 185 ? -4.997 2.312 -2.401 1.00 84.25 185 ARG A CA 1
ATOM 1367 C C . ARG A 1 185 ? -5.747 1.309 -1.516 1.00 84.25 185 ARG A C 1
ATOM 1369 O O . ARG A 1 185 ? -6.018 1.603 -0.353 1.00 84.25 185 ARG A O 1
ATOM 1376 N N . GLY A 1 186 ? -5.951 0.089 -2.014 1.00 89.00 186 GLY A N 1
ATOM 1377 C CA . GLY A 1 186 ? -6.628 -0.969 -1.273 1.00 89.00 186 GLY A CA 1
ATOM 1378 C C . GLY A 1 186 ? -5.933 -1.375 0.026 1.00 89.00 186 GLY A C 1
ATOM 1379 O O . GLY A 1 186 ? -6.593 -1.840 0.943 1.00 89.00 186 GLY A O 1
ATOM 1380 N N . LEU A 1 187 ? -4.620 -1.144 0.167 1.00 92.31 187 LEU A N 1
ATOM 1381 C CA . LEU A 1 187 ? -3.919 -1.450 1.421 1.00 92.31 187 LEU A CA 1
ATOM 1382 C C . LEU A 1 187 ? -4.353 -0.497 2.528 1.00 92.31 187 LEU A C 1
ATOM 1384 O O . LEU A 1 187 ? -4.641 -0.938 3.636 1.00 92.31 187 LEU A O 1
ATOM 1388 N N . THR A 1 188 ? -4.397 0.799 2.222 1.00 91.00 188 THR A N 1
ATOM 1389 C CA . THR A 1 188 ? -4.816 1.809 3.195 1.00 91.00 188 THR A CA 1
ATOM 1390 C C . THR A 1 188 ? -6.284 1.601 3.563 1.00 91.00 188 THR A C 1
ATOM 1392 O O . THR A 1 188 ? -6.605 1.547 4.745 1.00 91.00 188 THR A O 1
ATOM 1395 N N . GLU A 1 189 ? -7.156 1.388 2.573 1.00 90.25 189 GLU A N 1
ATOM 1396 C CA . GLU A 1 189 ? -8.590 1.153 2.793 1.00 90.25 189 GLU A CA 1
ATOM 1397 C C . GLU A 1 189 ? -8.866 -0.101 3.636 1.00 90.25 189 GLU A C 1
ATOM 1399 O O . GLU A 1 189 ? -9.656 -0.037 4.575 1.00 90.25 189 GLU A O 1
ATOM 1404 N N . VAL A 1 190 ? -8.186 -1.221 3.364 1.00 93.38 190 VAL A N 1
ATOM 1405 C CA . VAL A 1 190 ? -8.354 -2.460 4.141 1.00 93.38 190 VAL A CA 1
ATOM 1406 C C . VAL A 1 190 ? -7.896 -2.287 5.585 1.00 93.38 190 VAL A C 1
ATOM 1408 O O . VAL A 1 190 ? -8.613 -2.678 6.502 1.00 93.38 190 VAL A O 1
ATOM 1411 N N . VAL A 1 191 ? -6.715 -1.700 5.809 1.00 94.00 191 VAL A N 1
ATOM 1412 C CA . VAL A 1 191 ? -6.176 -1.519 7.167 1.00 94.00 191 VAL A CA 1
ATOM 1413 C C . VAL A 1 191 ? -7.050 -0.563 7.977 1.00 94.00 191 VAL A C 1
ATOM 1415 O O . VAL A 1 191 ? -7.344 -0.847 9.135 1.00 94.00 191 VAL A O 1
ATOM 1418 N N . VAL A 1 192 ? -7.507 0.535 7.369 1.00 93.06 192 VAL A N 1
ATOM 1419 C CA . VAL A 1 192 ? -8.438 1.479 8.005 1.00 93.06 192 VAL A CA 1
ATOM 1420 C C . VAL A 1 192 ? -9.781 0.811 8.286 1.00 93.06 192 VAL A C 1
ATOM 1422 O O . VAL A 1 192 ? -10.306 0.942 9.387 1.00 93.06 192 VAL A O 1
ATOM 1425 N N . GLY A 1 193 ? -10.332 0.067 7.329 1.00 91.56 193 GLY A N 1
ATOM 1426 C CA . GLY A 1 193 ? -11.617 -0.602 7.495 1.00 91.56 193 GLY A CA 1
ATOM 1427 C C . GLY A 1 193 ? -11.602 -1.671 8.592 1.00 91.56 193 GLY A C 1
ATOM 1428 O O . GLY A 1 193 ? -12.528 -1.723 9.400 1.00 91.56 193 GLY A O 1
ATOM 1429 N N . GLU A 1 194 ? -10.541 -2.477 8.683 1.00 92.56 194 GLU A N 1
ATOM 1430 C CA . GLU A 1 194 ? -10.361 -3.429 9.788 1.00 92.56 194 GLU A CA 1
ATOM 1431 C C . GLU A 1 194 ? -10.164 -2.724 11.135 1.00 92.56 194 GLU A C 1
ATOM 1433 O O . GLU A 1 194 ? -10.767 -3.133 12.128 1.00 92.56 194 GLU A O 1
ATOM 1438 N N . ALA A 1 195 ? -9.397 -1.631 11.181 1.00 92.56 195 ALA A N 1
ATOM 1439 C CA . ALA A 1 195 ? -9.228 -0.843 12.400 1.00 92.56 195 ALA A CA 1
ATOM 1440 C C . ALA A 1 195 ? -10.560 -0.262 12.898 1.00 92.56 195 ALA A C 1
ATOM 1442 O O . ALA A 1 195 ? -10.923 -0.458 14.058 1.00 92.56 195 ALA A O 1
ATOM 1443 N N . VAL A 1 196 ? -11.343 0.357 12.008 1.00 93.06 196 VAL A N 1
ATOM 1444 C CA . VAL A 1 196 ? -12.667 0.916 12.327 1.00 93.06 196 VAL A CA 1
ATOM 1445 C C . VAL A 1 196 ? -13.616 -0.166 12.839 1.00 93.06 196 VAL A C 1
ATOM 1447 O O . VAL A 1 196 ? -14.264 0.028 13.866 1.00 93.06 196 VAL A O 1
ATOM 1450 N N . ARG A 1 197 ? -13.667 -1.332 12.182 1.00 91.62 197 ARG A N 1
ATOM 1451 C CA . ARG A 1 197 ? -14.493 -2.469 12.626 1.00 91.62 197 ARG A CA 1
ATOM 1452 C C . ARG A 1 197 ? -14.160 -2.934 14.044 1.00 91.62 197 ARG A C 1
ATOM 1454 O O . ARG A 1 197 ? -15.035 -3.457 14.728 1.00 91.62 197 ARG A O 1
ATOM 1461 N N . ARG A 1 198 ? -12.908 -2.771 14.466 1.00 92.38 198 ARG A N 1
ATOM 1462 C CA . ARG A 1 198 ? -12.387 -3.207 15.769 1.00 92.38 198 ARG A CA 1
ATOM 1463 C C . ARG A 1 198 ? -12.385 -2.103 16.824 1.00 92.38 198 ARG A C 1
ATOM 1465 O O . ARG A 1 198 ? -11.989 -2.362 17.953 1.00 92.38 198 ARG A O 1
ATOM 1472 N N . GLY A 1 199 ? -12.811 -0.888 16.474 1.00 94.31 199 GLY A N 1
ATOM 1473 C CA . GLY A 1 199 ? -12.741 0.268 17.369 1.00 94.31 199 GLY A CA 1
ATOM 1474 C C . GLY A 1 199 ? -11.314 0.766 17.620 1.00 94.31 199 GLY A C 1
ATOM 1475 O O . GLY A 1 199 ? -11.074 1.441 18.616 1.00 94.31 199 GLY A O 1
ATOM 1476 N N . ILE A 1 200 ? -10.369 0.436 16.735 1.00 95.94 200 ILE A N 1
ATOM 1477 C CA . ILE A 1 200 ? -8.984 0.903 16.806 1.00 95.94 200 ILE A CA 1
ATOM 1478 C C . ILE A 1 200 ? -8.913 2.317 16.204 1.00 95.94 200 ILE A C 1
ATOM 1480 O O . ILE A 1 200 ? -9.353 2.515 15.066 1.00 95.94 200 ILE A O 1
ATOM 1484 N N . PRO A 1 201 ? -8.339 3.298 16.920 1.00 94.88 201 PRO A N 1
ATOM 1485 C CA . PRO A 1 201 ? -8.118 4.646 16.412 1.00 94.88 201 PRO A CA 1
ATOM 1486 C C . PRO A 1 201 ? -7.340 4.691 15.091 1.00 94.88 201 PRO A C 1
ATOM 1488 O O . PRO A 1 201 ? -6.344 3.989 14.900 1.00 94.88 201 PRO A O 1
ATOM 1491 N N . VAL A 1 202 ? -7.767 5.585 14.197 1.00 93.75 202 VAL A N 1
ATOM 1492 C CA . VAL A 1 202 ? -7.043 5.941 12.972 1.00 93.75 202 VAL A CA 1
ATOM 1493 C C . VAL A 1 202 ? -6.549 7.374 13.126 1.00 93.75 202 VAL A C 1
ATOM 1495 O O . VAL A 1 202 ? -7.337 8.317 13.147 1.00 93.75 202 VAL A O 1
ATOM 1498 N N . GLU A 1 203 ? -5.240 7.526 13.269 1.00 93.19 203 GLU A N 1
ATOM 1499 C CA . GLU A 1 203 ? -4.563 8.799 13.487 1.00 93.19 203 GLU A CA 1
ATOM 1500 C C . GLU A 1 203 ? -3.976 9.295 12.165 1.00 93.19 203 GLU A C 1
ATOM 1502 O O . GLU A 1 203 ? -3.310 8.544 11.450 1.00 93.19 203 GLU A O 1
ATOM 1507 N N . VAL A 1 204 ? -4.177 10.572 11.846 1.00 86.75 204 VAL A N 1
ATOM 1508 C CA . VAL A 1 204 ? -3.419 11.233 10.781 1.00 86.75 204 VAL A CA 1
ATOM 1509 C C . VAL A 1 204 ? -2.236 11.926 11.440 1.00 86.75 204 VAL A C 1
ATOM 1511 O O . VAL A 1 204 ? -2.408 12.803 12.282 1.00 86.75 204 VAL A O 1
ATOM 1514 N N . ALA A 1 205 ? -1.028 11.512 11.075 1.00 77.81 205 ALA A N 1
ATOM 1515 C CA . ALA A 1 205 ? 0.197 12.176 11.468 1.00 77.81 205 ALA A CA 1
ATOM 1516 C C . ALA A 1 205 ? 0.156 13.612 10.934 1.00 77.81 205 ALA A C 1
ATOM 1518 O O . ALA A 1 205 ? 0.197 13.849 9.724 1.00 77.81 205 ALA A O 1
ATOM 1519 N N . HIS A 1 206 ? 0.038 14.557 11.856 1.00 59.66 206 HIS A N 1
ATOM 1520 C CA . HIS A 1 206 ? 0.223 15.972 11.598 1.00 59.66 206 HIS A CA 1
ATOM 1521 C C . HIS A 1 206 ? 1.622 16.336 12.090 1.00 59.66 206 HIS A C 1
ATOM 1523 O O . HIS A 1 206 ? 1.989 15.985 13.212 1.00 59.66 206 HIS A O 1
ATOM 1529 N N . ASP A 1 207 ? 2.408 16.958 11.215 1.00 52.09 207 ASP A N 1
ATOM 1530 C CA . ASP A 1 207 ? 3.602 17.689 11.642 1.00 52.09 207 ASP A CA 1
ATOM 1531 C C . ASP A 1 207 ? 3.211 18.994 12.333 1.00 52.09 207 ASP A C 1
ATOM 1533 O O . ASP A 1 207 ? 2.258 19.647 11.843 1.00 52.09 207 ASP A O 1
#

Organism: NCBI:txid1608957

Sequence (207 aa):
MPSTQPDSPLTPPDSSLERIWANLHPAPALPLDGPFVAGLGPLLDDLGRRAGGVLHGPRARRVIGAVGNRYSVRVDPDRVQSRGIIRSHTARWDDTEAVVLEPMAAMAARRLIGRTAGTLVGRWVPIPGLRWLAGRVVDRLAGVVADVSTTVIDGSPSVLVGVRTTSGDGVRLEGPLALTALLSRGLTEVVVGEAVRRGIPVEVAHD

Secondary structure (DSSP, 8-state):
--------------HHHHHHHHTTSPPPPSS-SS-EEEEHHHHHHHHHHHH-GGGGSHHHHHHHHHHGGG-EEEEETTEEEEE-SS-EEEEEGGGEEEEEEEEHHHHIIIIIIIIIHHHHHTTT--SHHHHHHHHHHHHHHHHHHHHHHHHHGGG--EEEEEEEETTEEEEE--THHHHHHHH-HHHHHHHHHHHHHTT--EEE---

Foldseek 3Di:
DDDDDPPDDPDAQPPQLLVQLCPLAAADDPPDPFKDKQFQLSSLCSSCVRVPDPSVDPLNNVLSVVARRQWMWMDGLFWIWTGHPPDIFIDGLVQFQEFEKEFLLCLLVPFLPPPLLCVRQPPPPPDVVSSVSSNVSSVVVNVVSNSSCVNNSPPDGIWTQATAGPVGGRGGQGRSSSVSRSSHPNVRVNVVVSCVVVVRYYHYDDD

pLDDT: mean 74.64, std 17.44, range [34.22, 96.5]